Protein AF-A0A3N5QT43-F1 (afdb_monomer_lite)

Secondary structure (DSSP, 8-state):
-PPP-HHHHHHHHHHHSSTT--TTSHHHHHTTTTSTT-----EEEEEEEE-TTS-EEEEEEEEEEE-TTS-EEEEETTS-EEEE-TTTEEEEEEEEEEP-PPPHHHHHHHHHHHH-TT-EEEE-SSEEEEESS-HHHHHHHHHHHHHHHHHHHHHHHTTT--PPPPSSPEEEEEESSHHHHHHHHHHHT-GGGGGSSEEEETTTTEEEEE-TT-SSS----SHHHHHHHHHT-HHHHHHHHHHHHHHHHHHTTSS-TTS---HHHHHHHHHHH----TTSTTS---SS---

Structure (mmCIF, N/CA/C/O backbone):
data_AF-A0A3N5QT43-F1
#
_entry.id   AF-A0A3N5QT43-F1
#
loop_
_atom_site.group_PDB
_atom_site.id
_atom_site.type_symbol
_atom_site.label_atom_id
_atom_site.label_alt_id
_atom_site.label_comp_id
_atom_site.label_asym_id
_atom_site.label_entity_id
_atom_site.label_seq_id
_atom_site.pdbx_PDB_ins_code
_atom_site.Cartn_x
_atom_site.Cartn_y
_atom_site.Cartn_z
_atom_site.occupancy
_atom_site.B_iso_or_equiv
_atom_site.auth_seq_id
_atom_site.auth_comp_id
_atom_site.auth_asym_id
_atom_site.auth_atom_id
_atom_site.pdbx_PDB_model_num
ATOM 1 N N . MET A 1 1 ? 13.786 -30.713 -23.059 1.00 36.81 1 MET A N 1
ATOM 2 C CA . MET A 1 1 ? 13.541 -29.423 -22.382 1.00 36.81 1 MET A CA 1
ATOM 3 C C . MET A 1 1 ? 12.261 -29.609 -21.577 1.00 36.81 1 MET A C 1
ATOM 5 O O . MET A 1 1 ? 11.218 -29.820 -22.177 1.00 36.81 1 MET A O 1
ATOM 9 N N . VAL A 1 2 ? 12.365 -29.753 -20.255 1.00 26.08 2 VAL A N 1
ATOM 10 C CA . VAL A 1 2 ? 11.224 -30.090 -19.383 1.00 26.08 2 VAL A CA 1
ATOM 11 C C . VAL A 1 2 ? 10.407 -28.812 -19.149 1.00 26.08 2 VAL A C 1
ATOM 13 O O . VAL A 1 2 ? 11.015 -27.803 -18.787 1.00 26.08 2 VAL A O 1
ATOM 16 N N . PRO A 1 3 ? 9.080 -28.803 -19.372 1.00 26.16 3 PRO A N 1
ATOM 17 C CA . PRO A 1 3 ? 8.260 -27.621 -19.121 1.00 26.16 3 PRO A CA 1
ATOM 18 C C . PRO A 1 3 ? 8.256 -27.278 -17.620 1.00 26.16 3 PRO A C 1
ATOM 20 O O . PRO A 1 3 ? 8.325 -28.185 -16.783 1.00 26.16 3 PRO A O 1
ATOM 23 N N . PRO A 1 4 ? 8.193 -25.988 -17.246 1.00 30.48 4 PRO A N 1
ATOM 24 C CA . PRO A 1 4 ? 8.176 -25.592 -15.846 1.00 30.48 4 PRO A CA 1
ATOM 25 C C . PRO A 1 4 ? 6.927 -26.146 -15.146 1.00 30.48 4 PRO A C 1
ATOM 27 O O . PRO A 1 4 ? 5.817 -26.102 -15.669 1.00 30.48 4 PRO A O 1
ATOM 30 N N . ASN A 1 5 ? 7.133 -26.702 -13.953 1.00 27.69 5 ASN A N 1
ATOM 31 C CA . ASN A 1 5 ? 6.105 -27.361 -13.153 1.00 27.69 5 ASN A CA 1
ATOM 32 C C . ASN A 1 5 ? 5.103 -26.327 -12.578 1.00 27.69 5 ASN A C 1
ATOM 34 O O . ASN A 1 5 ? 5.493 -25.548 -11.702 1.00 27.69 5 ASN A O 1
ATOM 38 N N . PRO A 1 6 ? 3.816 -26.347 -12.975 1.00 29.48 6 PRO A N 1
ATOM 39 C CA . PRO A 1 6 ? 2.813 -25.366 -12.541 1.00 29.48 6 PRO A CA 1
ATOM 40 C C . PRO A 1 6 ? 2.510 -25.416 -11.033 1.00 29.48 6 PRO A C 1
ATOM 42 O O . PRO A 1 6 ? 2.048 -24.433 -10.456 1.00 29.48 6 PRO A O 1
ATOM 45 N N . ARG A 1 7 ? 2.843 -26.519 -10.344 1.00 28.06 7 ARG A N 1
ATOM 46 C CA . ARG A 1 7 ? 2.645 -26.649 -8.887 1.00 28.06 7 ARG A CA 1
ATOM 47 C C . ARG A 1 7 ? 3.620 -25.809 -8.057 1.00 28.06 7 ARG A C 1
ATOM 49 O O . ARG A 1 7 ? 3.375 -25.594 -6.874 1.00 28.06 7 ARG A O 1
ATOM 56 N N . ARG A 1 8 ? 4.723 -25.340 -8.653 1.00 29.41 8 ARG A N 1
ATOM 57 C CA . ARG A 1 8 ? 5.730 -24.520 -7.961 1.00 29.41 8 ARG A CA 1
ATOM 58 C C . ARG A 1 8 ? 5.314 -23.047 -7.868 1.00 29.41 8 ARG A C 1
ATOM 60 O O . ARG A 1 8 ? 5.627 -22.410 -6.872 1.00 29.41 8 ARG A O 1
ATOM 67 N N . ASN A 1 9 ? 4.535 -22.563 -8.839 1.00 35.38 9 ASN A N 1
ATOM 68 C CA . ASN A 1 9 ? 3.984 -21.205 -8.840 1.00 35.38 9 ASN A CA 1
ATOM 69 C C . ASN A 1 9 ? 2.809 -21.074 -7.859 1.00 35.38 9 ASN A C 1
ATOM 71 O O . ASN A 1 9 ? 2.699 -20.073 -7.168 1.00 35.38 9 ASN A O 1
ATOM 75 N N . PHE A 1 10 ? 1.989 -22.118 -7.704 1.00 29.89 10 PHE A N 1
ATOM 76 C CA . PHE A 1 10 ? 0.820 -22.087 -6.814 1.00 29.89 10 PHE A CA 1
ATOM 77 C C . PHE A 1 10 ? 1.181 -21.936 -5.322 1.00 29.89 10 PHE A C 1
ATOM 79 O O . PHE A 1 10 ? 0.460 -21.293 -4.568 1.00 29.89 10 PHE A O 1
ATOM 86 N N . ARG A 1 11 ? 2.323 -22.493 -4.886 1.00 28.55 11 ARG A N 1
ATOM 87 C CA . ARG A 1 11 ? 2.832 -22.336 -3.508 1.00 28.55 11 ARG A CA 1
ATOM 88 C C . ARG A 1 11 ? 3.444 -20.960 -3.227 1.00 28.55 11 ARG A C 1
ATOM 90 O O . ARG A 1 11 ? 3.524 -20.590 -2.065 1.00 28.55 11 ARG A O 1
ATOM 97 N N . PHE A 1 12 ? 3.876 -20.239 -4.260 1.00 34.28 12 PHE A N 1
ATOM 98 C CA . PHE A 1 12 ? 4.444 -18.896 -4.129 1.00 34.28 12 PHE A CA 1
ATOM 99 C C . PHE A 1 12 ? 3.338 -17.854 -3.897 1.00 34.28 12 PHE A C 1
ATOM 101 O O . PHE A 1 12 ? 3.479 -17.003 -3.031 1.00 34.28 12 PHE A O 1
ATOM 108 N N . TRP A 1 13 ? 2.200 -18.004 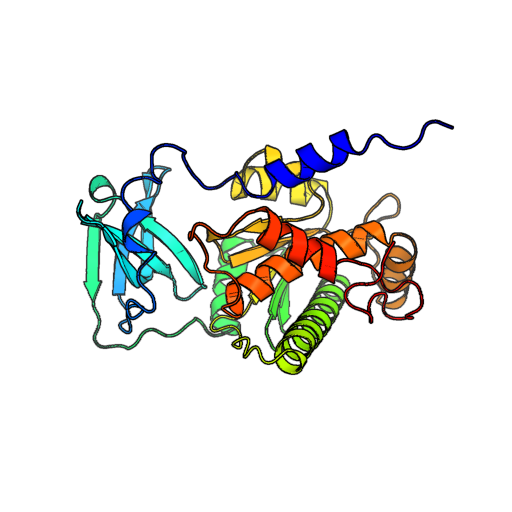-4.584 1.00 34.09 13 TRP A N 1
ATOM 109 C CA . TRP A 1 13 ? 1.025 -17.135 -4.436 1.00 34.09 13 TRP A CA 1
ATOM 110 C C . TRP A 1 13 ? 0.231 -17.388 -3.145 1.00 34.09 13 TRP A C 1
ATOM 112 O O . TRP A 1 13 ? -0.227 -16.448 -2.506 1.00 34.09 13 TRP A O 1
ATOM 122 N N . LEU A 1 14 ? 0.154 -18.643 -2.677 1.00 32.88 14 LEU A N 1
ATOM 123 C CA . LEU A 1 14 ? -0.529 -18.986 -1.416 1.00 32.88 14 LEU A CA 1
ATOM 124 C C . LEU A 1 14 ? 0.087 -18.295 -0.179 1.00 32.88 14 LEU A C 1
ATOM 126 O O . LEU A 1 14 ? -0.572 -18.159 0.846 1.00 32.88 14 LEU A O 1
ATOM 130 N N . LEU A 1 15 ? 1.355 -17.890 -0.269 1.00 33.62 15 LEU A N 1
ATOM 131 C CA . LEU A 1 15 ? 2.124 -17.312 0.830 1.00 33.62 15 LEU A CA 1
ATOM 132 C C . LEU A 1 15 ? 1.908 -15.792 0.976 1.00 33.62 15 LEU A C 1
ATOM 134 O O . LEU A 1 15 ? 2.027 -15.263 2.077 1.00 33.62 15 LEU A O 1
ATOM 138 N N . VAL A 1 16 ? 1.542 -15.104 -0.113 1.00 39.88 16 VAL A N 1
ATOM 139 C CA . VAL A 1 16 ? 1.398 -13.634 -0.170 1.00 39.88 16 VAL A CA 1
ATOM 140 C C . VAL A 1 16 ? 0.137 -13.145 0.559 1.00 39.88 16 VAL A C 1
ATOM 142 O O . VAL A 1 16 ? 0.115 -12.032 1.075 1.00 39.88 16 VAL A O 1
ATOM 145 N N . LEU A 1 17 ? -0.880 -13.999 0.715 1.00 39.41 17 LEU A N 1
ATOM 146 C CA . LEU A 1 17 ? -2.144 -13.648 1.378 1.00 39.41 17 LEU A CA 1
ATOM 147 C C . LEU A 1 17 ? -2.248 -14.042 2.859 1.00 39.41 17 LEU A C 1
ATOM 149 O O . LEU A 1 17 ? -3.169 -13.593 3.537 1.00 39.41 17 LEU A O 1
ATOM 153 N N . LEU A 1 18 ? -1.339 -14.874 3.381 1.00 37.12 18 LEU A N 1
ATOM 154 C CA . LEU A 1 18 ? -1.506 -15.497 4.705 1.00 37.12 18 LEU A CA 1
ATOM 155 C C . LEU A 1 18 ? -0.707 -14.857 5.849 1.00 37.12 18 LEU A C 1
ATOM 157 O O . LEU A 1 18 ? -0.832 -15.297 6.990 1.00 37.12 18 LEU A O 1
ATOM 161 N N . LEU A 1 19 ? 0.068 -13.804 5.604 1.00 35.03 19 LEU A N 1
ATOM 162 C CA . LEU A 1 19 ? 0.989 -13.267 6.615 1.00 35.03 19 LEU A CA 1
ATOM 163 C C . LEU A 1 19 ? 0.476 -12.062 7.411 1.00 35.03 19 LEU A C 1
ATOM 165 O O . LEU A 1 19 ? 1.264 -11.204 7.801 1.00 35.03 19 LEU A O 1
ATOM 169 N N . ALA A 1 20 ? -0.821 -12.018 7.714 1.00 33.94 20 ALA A N 1
ATOM 170 C CA . ALA A 1 20 ? -1.325 -11.169 8.797 1.00 33.94 20 ALA A CA 1
ATOM 171 C C . ALA A 1 20 ? -2.689 -11.637 9.340 1.00 33.94 20 ALA A C 1
ATOM 173 O O . ALA A 1 20 ? -3.645 -10.879 9.457 1.00 33.94 20 ALA A O 1
ATOM 174 N N . GLY A 1 21 ? -2.807 -12.927 9.644 1.00 32.03 21 GLY A N 1
ATOM 175 C CA . GLY A 1 21 ? -3.961 -13.452 10.364 1.00 32.03 21 GLY A CA 1
ATOM 176 C C . GLY A 1 21 ? -3.518 -14.572 11.282 1.00 32.03 21 GLY A C 1
ATOM 177 O O . GLY A 1 21 ? -3.349 -15.703 10.833 1.00 32.03 21 GLY A O 1
ATOM 178 N N . SER A 1 22 ? -3.325 -14.277 12.568 1.00 33.38 22 SER A N 1
ATOM 179 C CA . SER A 1 22 ? -3.260 -15.327 13.584 1.00 33.38 22 SER A CA 1
ATOM 180 C C . SER A 1 22 ? -4.508 -16.212 13.434 1.00 33.38 22 SER A C 1
ATOM 182 O O . SER A 1 22 ? -5.623 -15.687 13.516 1.00 33.38 22 SER A O 1
ATOM 184 N N . PRO A 1 23 ? -4.368 -17.533 13.213 1.00 36.22 23 PRO A N 1
ATOM 185 C CA . PRO A 1 23 ? -5.498 -18.413 12.905 1.00 36.22 23 PRO A CA 1
ATOM 186 C C . PRO A 1 23 ? -6.522 -18.520 14.047 1.00 36.22 23 PRO A C 1
ATOM 188 O O . PRO A 1 23 ? -7.634 -18.989 13.821 1.00 36.22 23 PRO A O 1
ATOM 191 N N . GLU A 1 24 ? -6.184 -18.047 15.249 1.00 34.16 24 GLU A N 1
ATOM 192 C CA . GLU A 1 24 ? -7.059 -18.109 16.424 1.00 34.16 24 GLU A CA 1
ATOM 193 C C . GLU A 1 24 ? -7.995 -16.897 16.588 1.00 34.16 24 GLU A C 1
ATOM 195 O O . GLU A 1 24 ? -8.960 -16.976 17.341 1.00 34.16 24 GLU A O 1
ATOM 200 N N . LEU A 1 25 ? -7.786 -15.801 15.845 1.00 40.25 25 LEU A N 1
ATOM 201 C CA . LEU A 1 25 ? -8.496 -14.527 16.070 1.00 40.25 25 LEU A CA 1
ATOM 202 C C . LEU A 1 25 ? -9.655 -14.249 15.097 1.00 40.25 25 LEU A C 1
ATOM 204 O O . LEU A 1 25 ? -10.413 -13.298 15.275 1.00 40.25 25 LEU A O 1
ATOM 208 N N . GLY A 1 26 ? -9.843 -15.092 14.078 1.00 35.31 26 GLY A N 1
ATOM 209 C CA . GLY A 1 26 ? -10.857 -14.864 13.043 1.00 35.31 26 GLY A CA 1
ATOM 210 C C . GLY A 1 26 ? -12.300 -15.140 13.480 1.00 35.31 26 GLY A C 1
ATOM 211 O O . GLY A 1 26 ? -13.221 -14.591 12.894 1.00 35.31 26 GLY A O 1
ATOM 212 N N . GLY A 1 27 ? -12.542 -15.981 14.488 1.00 35.88 27 GLY A N 1
ATOM 213 C CA . GLY A 1 27 ? -13.884 -16.526 14.745 1.00 35.88 27 GLY A CA 1
ATOM 214 C C . GLY A 1 27 ? -14.938 -15.503 15.188 1.00 35.88 27 GLY A C 1
ATOM 215 O O . GLY A 1 27 ? -16.078 -15.563 14.730 1.00 35.88 27 GLY A O 1
ATOM 216 N N . ALA A 1 28 ? -14.569 -14.559 16.059 1.00 37.22 28 ALA A N 1
ATOM 217 C CA . ALA A 1 28 ? -15.525 -13.639 16.682 1.00 37.22 28 ALA A CA 1
ATOM 218 C C . ALA A 1 28 ? -15.833 -12.401 15.818 1.00 37.22 28 ALA A C 1
ATOM 220 O O . ALA A 1 28 ? -16.980 -11.964 15.765 1.00 37.22 28 ALA A O 1
ATOM 221 N N . LEU A 1 29 ? -14.843 -11.885 15.077 1.00 42.75 29 LEU A N 1
ATOM 222 C CA . LEU A 1 29 ? -15.012 -10.746 14.161 1.00 42.75 29 LEU A CA 1
ATOM 223 C C . LEU A 1 29 ? -15.629 -11.151 12.805 1.00 42.75 29 LEU A C 1
ATOM 225 O O . LEU A 1 29 ? -16.278 -10.331 12.156 1.00 42.75 29 LEU A O 1
ATOM 229 N N . ARG A 1 30 ? -15.500 -12.424 12.391 1.00 44.53 30 ARG A N 1
ATOM 230 C CA . ARG A 1 30 ? -16.035 -12.945 11.114 1.00 44.53 30 ARG A CA 1
ATOM 231 C C . ARG A 1 30 ? -17.553 -12.874 10.986 1.00 44.53 30 ARG A C 1
ATOM 233 O O . ARG A 1 30 ? -18.056 -12.591 9.906 1.00 44.53 30 ARG A O 1
ATOM 240 N N . ASN A 1 31 ? -18.292 -13.095 12.073 1.00 35.75 31 ASN A N 1
ATOM 241 C CA . ASN A 1 31 ? -19.757 -13.163 12.012 1.00 35.75 31 ASN A CA 1
ATOM 242 C C . ASN A 1 31 ? -20.446 -11.787 11.917 1.00 35.75 31 ASN A C 1
ATOM 244 O O . ASN A 1 31 ? -21.635 -11.736 11.605 1.00 35.75 31 ASN A O 1
ATOM 248 N N . GLY A 1 32 ? -19.730 -10.682 12.164 1.00 36.69 32 GLY A N 1
ATOM 249 C CA . GLY A 1 32 ? -20.272 -9.320 12.056 1.00 36.69 32 GLY A CA 1
ATOM 250 C C . GLY A 1 32 ? -20.163 -8.711 10.654 1.00 36.69 32 GLY A C 1
ATOM 251 O O . GLY A 1 32 ? -21.015 -7.929 10.254 1.00 36.69 32 GLY A O 1
ATOM 252 N N . LEU A 1 33 ? -19.160 -9.113 9.867 1.00 45.22 33 LEU A N 1
ATOM 253 C CA . LEU A 1 33 ? -18.811 -8.472 8.588 1.00 45.22 33 LEU A CA 1
ATOM 254 C C . LEU A 1 33 ? -19.714 -8.877 7.402 1.00 45.22 33 LEU A C 1
ATOM 256 O O . LEU A 1 33 ? -19.566 -8.340 6.306 1.00 45.22 33 LEU A O 1
ATOM 260 N N . CYS A 1 34 ? -20.648 -9.818 7.597 1.00 37.72 34 CYS A N 1
ATOM 261 C CA . CYS A 1 34 ? -21.566 -10.302 6.556 1.00 37.72 34 CYS A CA 1
ATOM 262 C C . CYS A 1 34 ? -22.887 -9.516 6.456 1.00 37.72 34 CYS A C 1
ATOM 264 O O . CYS A 1 34 ? -23.735 -9.865 5.631 1.00 37.72 34 CYS A O 1
ATOM 266 N N . ARG A 1 35 ? -23.097 -8.474 7.272 1.00 35.28 35 ARG A N 1
ATOM 267 C CA . ARG A 1 35 ? -24.212 -7.537 7.085 1.00 35.28 35 ARG A CA 1
ATOM 268 C C . ARG A 1 35 ? -23.725 -6.335 6.281 1.00 35.28 35 ARG A C 1
ATOM 270 O O . ARG A 1 35 ? -22.779 -5.661 6.664 1.00 35.28 35 ARG A O 1
ATOM 277 N N . GLY A 1 36 ? -24.346 -6.137 5.118 1.00 34.25 36 GLY A N 1
ATOM 278 C CA . GLY A 1 36 ? -24.051 -5.019 4.227 1.00 34.25 36 GLY A CA 1
ATOM 279 C C . GLY A 1 36 ? -24.186 -3.677 4.941 1.00 34.25 36 GLY A C 1
ATOM 280 O O . GLY A 1 36 ? -25.080 -3.511 5.764 1.00 34.25 36 GLY A O 1
ATOM 281 N N . ASP A 1 37 ? -23.286 -2.755 4.599 1.00 38.34 37 ASP A N 1
ATOM 282 C CA . ASP A 1 37 ? -23.293 -1.349 5.005 1.00 38.34 37 ASP A CA 1
ATOM 283 C C . ASP A 1 37 ? -23.608 -1.092 6.489 1.00 38.34 37 ASP A C 1
ATOM 285 O O . ASP A 1 37 ? -24.350 -0.164 6.819 1.00 38.34 37 ASP A O 1
ATOM 289 N N . ASP A 1 38 ? -22.996 -1.848 7.409 1.00 43.44 38 ASP A N 1
ATOM 290 C CA . ASP A 1 38 ? -22.791 -1.307 8.754 1.00 43.44 38 ASP A CA 1
ATOM 291 C C . ASP A 1 38 ? -22.010 0.002 8.580 1.00 43.44 38 ASP A C 1
ATOM 293 O O . ASP A 1 38 ? -20.888 0.030 8.060 1.00 43.44 38 ASP A O 1
ATOM 297 N N . ALA A 1 39 ? -22.680 1.114 8.887 1.00 53.66 39 ALA A N 1
ATOM 298 C CA . ALA A 1 39 ? -22.200 2.452 8.601 1.00 53.66 39 ALA A CA 1
ATOM 299 C C . ALA A 1 39 ? -20.814 2.627 9.224 1.00 53.66 39 ALA A C 1
ATOM 301 O O . ALA A 1 39 ? -20.689 2.693 10.448 1.00 53.66 39 ALA A O 1
ATOM 302 N N . LYS A 1 40 ? -19.777 2.697 8.374 1.00 66.88 40 LYS A N 1
ATOM 303 C CA . LYS A 1 40 ? -18.411 3.030 8.791 1.00 66.88 40 LYS A CA 1
ATOM 304 C C . LYS A 1 40 ? -18.481 4.169 9.805 1.00 66.88 40 LYS A C 1
ATOM 306 O O . LYS A 1 40 ? -19.147 5.171 9.528 1.00 66.88 40 LYS A O 1
ATOM 311 N N . GLY A 1 41 ? -17.786 4.039 10.937 1.00 74.88 41 GLY A N 1
ATOM 312 C CA . GLY A 1 41 ? -17.738 5.100 11.939 1.00 74.88 41 GLY A CA 1
ATOM 313 C C . GLY A 1 41 ? -17.434 6.445 11.279 1.00 74.88 41 GLY A C 1
ATOM 314 O O . GLY A 1 41 ? -16.420 6.611 10.606 1.00 74.88 41 GLY A O 1
ATOM 315 N N . THR A 1 42 ? -18.345 7.407 11.396 1.00 85.31 42 THR A N 1
ATOM 316 C CA . THR A 1 42 ? -18.201 8.709 10.724 1.00 85.31 42 THR A CA 1
ATOM 317 C C . THR A 1 42 ? -17.421 9.712 11.566 1.00 85.31 42 THR A C 1
ATOM 319 O O . THR A 1 42 ? -17.023 10.762 11.065 1.00 85.31 42 THR A O 1
ATOM 322 N N . ARG A 1 43 ? -17.184 9.398 12.844 1.00 92.88 43 ARG A N 1
ATOM 323 C CA . ARG A 1 43 ? -16.475 10.254 13.795 1.00 92.88 43 ARG A CA 1
ATOM 324 C C . ARG A 1 43 ? -15.003 9.890 13.879 1.00 92.88 43 ARG A C 1
ATOM 326 O O . ARG A 1 43 ? -14.636 8.721 13.792 1.00 92.88 43 ARG A O 1
ATOM 333 N N . LEU A 1 44 ? -14.181 10.913 14.078 1.00 96.25 44 LEU A N 1
ATOM 334 C CA . LEU A 1 44 ? -12.782 10.745 14.419 1.00 96.25 44 LEU A CA 1
ATOM 335 C C . LEU A 1 44 ? -12.661 10.391 15.906 1.00 96.25 44 LEU A C 1
ATOM 337 O O . LEU A 1 44 ? -13.128 11.120 16.784 1.00 96.25 44 LEU A O 1
ATOM 341 N N . GLU A 1 45 ? -11.992 9.283 16.179 1.00 96.19 45 GLU A N 1
ATOM 342 C CA . GLU A 1 45 ? -11.688 8.780 17.507 1.00 96.19 45 GLU A CA 1
ATOM 343 C C . GLU A 1 45 ? -10.177 8.728 17.734 1.00 96.19 45 GLU A C 1
ATOM 345 O O . GLU A 1 45 ? -9.387 8.457 16.827 1.00 96.19 45 GLU A O 1
ATOM 350 N N . GLN A 1 46 ? -9.781 8.979 18.978 1.00 97.19 46 GLN A N 1
ATOM 351 C CA . GLN A 1 46 ? -8.435 8.737 19.482 1.00 97.19 46 GLN A CA 1
ATOM 352 C C . GLN A 1 46 ? -8.434 7.401 20.215 1.00 97.19 46 GLN A C 1
ATOM 354 O O . GLN A 1 46 ? -9.021 7.300 21.291 1.00 97.19 46 GLN A O 1
ATOM 359 N N . VAL A 1 47 ? -7.774 6.388 19.658 1.00 97.25 47 VAL A N 1
ATOM 360 C CA . VAL A 1 47 ? -7.706 5.041 20.239 1.00 97.25 47 VAL A CA 1
ATOM 361 C C . VAL A 1 47 ? -6.293 4.771 20.745 1.00 97.25 47 VAL A C 1
ATOM 363 O O . VAL A 1 47 ? -5.324 4.914 20.001 1.00 97.25 47 VAL A O 1
ATOM 366 N N . ARG A 1 48 ? -6.170 4.375 22.013 1.00 97.75 48 ARG A N 1
ATOM 367 C CA . ARG A 1 48 ? -4.914 3.990 22.667 1.00 97.75 48 ARG A CA 1
ATOM 368 C C . ARG A 1 48 ? -4.953 2.517 23.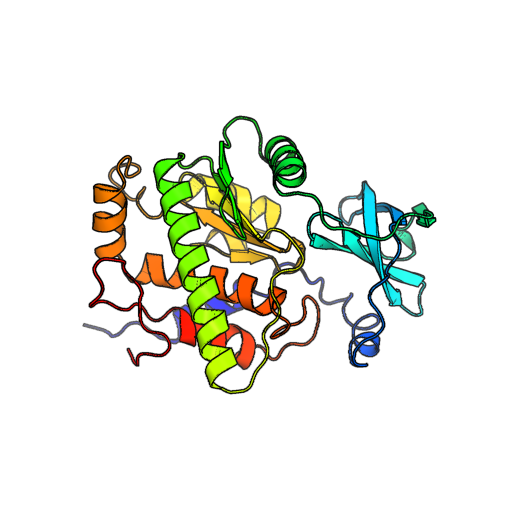038 1.00 97.75 48 ARG A C 1
ATOM 370 O O . ARG A 1 48 ? -5.915 2.062 23.654 1.00 97.75 48 ARG A O 1
ATOM 377 N N . PHE A 1 49 ? -3.913 1.784 22.671 1.00 97.38 49 PHE A N 1
ATOM 378 C CA . PHE A 1 49 ? -3.829 0.344 22.898 1.00 97.38 49 PHE A CA 1
ATOM 379 C C . PHE A 1 49 ? -2.380 -0.140 22.880 1.00 97.38 49 PHE A C 1
ATOM 381 O O . PHE A 1 49 ? -1.474 0.584 22.466 1.00 97.38 49 PHE A O 1
ATOM 388 N N . ARG A 1 50 ? -2.159 -1.388 23.286 1.00 96.19 50 ARG A N 1
ATOM 389 C CA . ARG A 1 50 ? -0.885 -2.097 23.119 1.00 96.19 50 ARG A CA 1
ATOM 390 C C . ARG A 1 50 ? -0.974 -3.055 21.939 1.00 96.19 50 ARG A C 1
ATOM 392 O O . ARG A 1 50 ? -1.859 -3.900 21.905 1.00 96.19 50 ARG A O 1
ATOM 399 N N . ASP A 1 51 ? -0.077 -2.915 20.965 1.00 90.38 51 ASP A N 1
ATOM 400 C CA . ASP A 1 51 ? -0.051 -3.812 19.805 1.00 90.38 51 ASP A CA 1
ATOM 401 C C . ASP A 1 51 ? 0.399 -5.237 20.185 1.00 90.38 51 ASP A C 1
ATOM 403 O O . ASP A 1 51 ? 0.818 -5.497 21.315 1.00 90.38 51 ASP A O 1
ATOM 407 N N . GLY A 1 52 ? 0.357 -6.177 19.235 1.00 82.81 52 GLY A N 1
ATOM 408 C CA . GLY A 1 52 ? 0.767 -7.569 19.470 1.00 82.81 52 GLY A CA 1
ATOM 409 C C . GLY A 1 52 ? 2.233 -7.754 19.901 1.00 82.81 52 GLY A C 1
ATOM 410 O O . GLY A 1 52 ? 2.614 -8.845 20.317 1.00 82.81 52 GLY A O 1
ATOM 411 N N . LYS A 1 53 ? 3.067 -6.705 19.829 1.00 86.50 53 LYS A N 1
ATOM 412 C CA . LYS A 1 53 ? 4.451 -6.683 20.336 1.00 86.50 53 LYS A CA 1
ATOM 413 C C . LYS A 1 53 ? 4.556 -5.991 21.705 1.00 86.50 53 LYS A C 1
ATOM 415 O O . LYS A 1 53 ? 5.663 -5.783 22.197 1.00 86.50 53 LYS A O 1
ATOM 420 N N . GLY A 1 54 ? 3.429 -5.621 22.313 1.00 89.56 54 GLY A N 1
ATOM 421 C CA . GLY A 1 54 ? 3.345 -4.905 23.584 1.00 89.56 54 GLY A CA 1
ATOM 422 C C . GLY A 1 54 ? 3.696 -3.418 23.490 1.00 89.56 54 GLY A C 1
ATOM 423 O O . GLY A 1 54 ? 3.838 -2.764 24.524 1.00 89.56 54 GLY A O 1
ATOM 424 N N . VAL A 1 55 ? 3.852 -2.866 22.283 1.00 93.69 55 VAL A N 1
ATOM 425 C CA . VAL A 1 55 ? 4.198 -1.453 22.092 1.00 93.69 55 VAL A CA 1
ATOM 426 C C . VAL A 1 55 ? 2.934 -0.613 22.225 1.00 93.69 55 VAL A C 1
ATOM 428 O O . VAL A 1 55 ? 1.933 -0.887 21.565 1.00 93.69 55 VAL A O 1
ATOM 431 N N . SER A 1 56 ? 2.979 0.429 23.058 1.00 95.81 56 SER A N 1
ATOM 432 C CA . SER A 1 56 ? 1.864 1.372 23.171 1.00 95.81 56 SER A CA 1
ATOM 433 C C . SER A 1 56 ? 1.710 2.166 21.873 1.00 95.81 56 SER A C 1
ATOM 435 O O . SER A 1 56 ? 2.676 2.712 21.332 1.00 95.81 56 SER A O 1
ATOM 437 N N . ARG A 1 57 ? 0.482 2.205 21.367 1.00 95.81 57 ARG A N 1
ATOM 438 C CA . ARG A 1 57 ? 0.067 2.895 20.152 1.00 95.81 57 ARG A CA 1
ATOM 439 C C . ARG A 1 57 ? -1.036 3.882 20.487 1.00 95.81 57 ARG A C 1
ATOM 441 O O . ARG A 1 57 ? -1.896 3.618 21.324 1.00 95.81 57 ARG A O 1
ATOM 448 N N . GLN A 1 58 ? -1.022 4.998 19.773 1.00 96.44 58 GLN A N 1
ATOM 449 C CA . GLN A 1 58 ? -2.134 5.930 19.704 1.00 96.44 58 GLN A CA 1
ATOM 450 C C . GLN A 1 58 ? -2.462 6.155 18.232 1.00 96.44 58 GLN A C 1
ATOM 452 O O . GLN A 1 58 ? -1.581 6.509 17.451 1.00 96.44 58 GLN A O 1
ATOM 457 N N . VAL A 1 59 ? -3.717 5.922 17.864 1.00 96.19 59 VAL A N 1
ATOM 458 C CA . VAL A 1 59 ? -4.207 6.030 16.491 1.00 96.19 59 VAL A CA 1
ATOM 459 C C . VAL A 1 59 ? -5.376 7.005 16.457 1.00 96.19 59 VAL A C 1
ATOM 461 O O . VAL A 1 59 ? -6.357 6.836 17.180 1.00 96.19 59 VAL A O 1
ATOM 464 N N . SER A 1 60 ? -5.267 8.005 15.585 1.00 97.00 60 SER A N 1
ATOM 465 C CA . SER A 1 60 ? -6.394 8.820 15.134 1.00 97.00 60 SER A CA 1
ATOM 466 C C . SER A 1 60 ? -7.097 8.061 14.012 1.00 97.00 60 SER A C 1
ATOM 468 O O . SER A 1 60 ? -6.481 7.787 12.978 1.00 97.00 60 SER A O 1
ATOM 470 N N . GLY A 1 61 ? -8.359 7.689 14.200 1.00 96.88 61 GLY A N 1
ATOM 471 C CA . GLY A 1 61 ? -9.060 6.833 13.247 1.00 96.88 61 GLY A CA 1
ATOM 472 C C . GLY A 1 61 ? -10.566 6.804 13.439 1.00 96.88 61 GLY A C 1
ATOM 473 O O . GLY A 1 61 ? -11.115 7.583 14.208 1.00 96.88 61 GLY A O 1
ATOM 474 N N . ARG A 1 62 ? -11.240 5.896 12.743 1.00 96.25 62 ARG A N 1
ATOM 475 C CA . ARG A 1 62 ? -12.647 5.560 12.982 1.00 96.25 62 ARG A CA 1
ATOM 476 C C . ARG A 1 62 ? -12.778 4.105 13.401 1.00 96.25 62 ARG A C 1
ATOM 478 O O . ARG A 1 62 ? -12.066 3.249 12.876 1.00 96.25 62 ARG A O 1
ATOM 485 N N . VAL A 1 63 ? -13.708 3.812 14.304 1.00 94.75 63 VAL A N 1
ATOM 486 C CA . VAL A 1 63 ? -14.089 2.430 14.613 1.00 94.75 63 VAL A CA 1
ATOM 487 C C . VAL A 1 63 ? -15.018 1.933 13.505 1.00 94.75 63 VAL A C 1
ATOM 489 O O . VAL A 1 63 ? -16.058 2.532 13.236 1.00 94.75 63 VAL A O 1
ATOM 492 N N . LEU A 1 64 ? -14.615 0.868 12.814 1.00 92.50 64 LEU A N 1
ATOM 493 C CA . LEU A 1 64 ? -15.409 0.239 11.759 1.00 92.50 64 LEU A CA 1
ATOM 494 C C . LEU A 1 64 ? -16.427 -0.744 12.328 1.00 92.50 64 LEU A C 1
ATOM 496 O O . LEU A 1 64 ? -17.546 -0.817 11.838 1.00 92.50 64 LEU A O 1
ATOM 500 N N . THR A 1 65 ? -16.032 -1.507 13.345 1.00 90.81 65 THR A N 1
ATOM 501 C CA . THR A 1 65 ? -16.911 -2.445 14.041 1.00 90.81 65 THR A CA 1
ATOM 502 C C . THR A 1 65 ? -16.393 -2.713 15.452 1.00 90.81 65 THR A C 1
ATOM 504 O O . THR A 1 65 ? -15.198 -2.554 15.727 1.00 90.81 65 THR A O 1
ATOM 507 N N . GLU A 1 66 ? -17.302 -3.116 16.332 1.00 91.81 66 GLU A N 1
ATOM 508 C CA . GLU A 1 66 ? -17.030 -3.575 17.690 1.00 91.81 66 GLU A CA 1
ATOM 509 C C . GLU A 1 66 ? -17.607 -4.986 17.835 1.00 91.81 66 GLU A C 1
ATOM 511 O O . GLU A 1 66 ? -18.792 -5.222 17.592 1.00 91.81 66 GLU A O 1
ATOM 516 N N . ALA A 1 67 ? -16.745 -5.938 18.175 1.00 88.00 67 ALA A N 1
ATOM 517 C CA . ALA A 1 67 ? -17.112 -7.317 18.430 1.00 88.00 67 ALA A CA 1
ATOM 518 C C . ALA A 1 67 ? -17.862 -7.449 19.762 1.00 88.00 67 ALA A C 1
ATOM 520 O O . ALA A 1 67 ? -17.744 -6.621 20.663 1.00 88.00 67 ALA A O 1
ATOM 521 N N . ALA A 1 68 ? -18.614 -8.541 19.908 1.00 87.00 68 ALA A N 1
ATOM 522 C CA . ALA A 1 68 ? -19.415 -8.805 21.105 1.00 87.00 68 ALA A CA 1
ATOM 523 C C . ALA A 1 68 ? -18.582 -8.953 22.394 1.00 87.00 68 ALA A C 1
ATOM 525 O O . ALA A 1 68 ? -19.111 -8.771 23.487 1.00 87.00 68 ALA A O 1
ATOM 526 N N . ASP A 1 69 ? -17.297 -9.290 22.274 1.00 86.12 69 ASP A N 1
ATOM 527 C CA . ASP A 1 69 ? -16.348 -9.372 23.388 1.00 86.12 69 ASP A CA 1
ATOM 528 C C . ASP A 1 69 ? -15.712 -8.015 23.750 1.00 86.12 69 ASP A C 1
ATOM 530 O O . ASP A 1 69 ? -14.956 -7.936 24.718 1.00 86.12 69 ASP A O 1
ATOM 534 N N . GLY A 1 70 ? -16.038 -6.949 23.009 1.00 89.00 70 GLY A N 1
ATOM 535 C CA . GLY A 1 70 ? -15.492 -5.601 23.168 1.00 89.00 70 GLY A CA 1
ATOM 536 C C . GLY A 1 70 ? -14.246 -5.320 22.323 1.00 89.00 70 GLY A C 1
ATOM 537 O O . GLY A 1 70 ? -13.655 -4.248 22.458 1.00 89.00 70 GLY A O 1
ATOM 538 N N . GLY A 1 71 ? -13.813 -6.260 21.473 1.00 92.44 71 GLY A N 1
ATOM 539 C CA . GLY A 1 71 ? -12.728 -6.025 20.524 1.00 92.44 71 GLY A CA 1
ATOM 540 C C . GLY A 1 71 ? -13.159 -5.028 19.453 1.00 92.44 71 GLY A C 1
ATOM 541 O O . GLY A 1 71 ? -14.329 -4.976 19.087 1.00 92.44 71 GLY A O 1
ATOM 542 N N . ILE A 1 72 ? -12.235 -4.230 18.926 1.00 94.50 72 ILE A N 1
ATOM 543 C CA . ILE A 1 72 ? -12.562 -3.204 17.926 1.00 94.50 72 ILE A CA 1
ATOM 544 C C . ILE A 1 72 ? -11.683 -3.324 16.688 1.00 94.50 72 ILE A C 1
ATOM 546 O O . ILE A 1 72 ? -10.493 -3.630 16.773 1.00 94.50 72 ILE A O 1
ATOM 550 N N . LEU A 1 73 ? -12.274 -3.027 15.532 1.00 95.06 73 LEU A N 1
ATOM 551 C CA . LEU A 1 73 ? -11.542 -2.796 14.293 1.00 95.06 73 LEU A CA 1
ATOM 552 C C . LEU A 1 73 ? -11.469 -1.293 14.039 1.00 95.06 73 LEU A C 1
ATOM 554 O O . LEU A 1 73 ? -12.495 -0.646 13.828 1.00 95.06 73 LEU A O 1
ATOM 558 N N . VAL A 1 74 ? -10.260 -0.740 14.036 1.00 96.06 74 VAL A N 1
ATOM 559 C CA . VAL A 1 74 ? -10.015 0.690 13.818 1.00 96.06 74 VAL A CA 1
ATOM 560 C C . VAL A 1 74 ? -9.364 0.899 12.459 1.00 96.06 74 VAL A C 1
ATOM 562 O O . VAL A 1 74 ? -8.380 0.241 12.136 1.00 96.06 74 VAL A O 1
ATOM 565 N N . GLU A 1 75 ? -9.873 1.846 11.678 1.00 97.62 75 GLU A N 1
ATOM 566 C CA . GLU A 1 75 ? -9.212 2.342 10.471 1.00 97.62 75 GLU A CA 1
ATOM 567 C C . GLU A 1 75 ? -8.576 3.700 10.770 1.00 97.62 75 GLU A C 1
ATOM 569 O O . GLU A 1 75 ? -9.271 4.677 11.057 1.00 97.62 75 GLU A O 1
ATOM 574 N N . GLY A 1 76 ? -7.245 3.754 10.744 1.00 97.81 76 GLY A N 1
ATOM 575 C CA . GLY A 1 76 ? -6.485 4.987 10.920 1.00 97.81 76 GLY A CA 1
ATOM 576 C C . GLY A 1 76 ? -6.720 5.972 9.775 1.00 97.81 76 GLY A C 1
ATOM 577 O O . GLY A 1 76 ? -7.125 5.595 8.675 1.00 97.81 76 GLY A O 1
ATOM 578 N N . GLN A 1 77 ? -6.423 7.252 10.005 1.00 97.56 77 GLN A N 1
ATOM 579 C CA . GLN A 1 77 ? -6.490 8.271 8.946 1.00 97.56 77 GLN A CA 1
ATOM 580 C C . GLN A 1 77 ? -5.503 8.008 7.789 1.00 97.56 77 GLN A C 1
ATOM 582 O O . GLN A 1 77 ? -5.677 8.550 6.700 1.00 97.56 77 GLN A O 1
ATOM 587 N N . ASP A 1 78 ? -4.491 7.165 7.998 1.00 97.62 78 ASP A N 1
ATOM 588 C CA . ASP A 1 78 ? -3.563 6.676 6.971 1.00 97.62 78 ASP A CA 1
ATOM 589 C C . ASP A 1 78 ? -4.092 5.458 6.187 1.00 97.62 78 ASP A C 1
ATOM 591 O O . ASP A 1 78 ? -3.412 4.950 5.297 1.00 97.62 78 ASP A O 1
ATOM 595 N N . GLY A 1 79 ? -5.296 4.977 6.511 1.00 96.88 79 GLY A N 1
ATOM 596 C CA . GLY A 1 79 ? -5.925 3.816 5.889 1.00 96.88 79 GLY A CA 1
ATOM 597 C C . GLY A 1 79 ? -5.487 2.474 6.476 1.00 96.88 79 GLY A C 1
ATOM 598 O O . GLY A 1 79 ? -5.963 1.436 6.007 1.00 96.88 79 GLY A O 1
ATOM 599 N N . ARG A 1 80 ? -4.625 2.442 7.499 1.00 96.81 80 ARG A N 1
ATOM 600 C CA . ARG A 1 80 ? -4.244 1.191 8.165 1.00 96.81 80 ARG A CA 1
ATOM 601 C C . ARG A 1 80 ? -5.382 0.657 9.032 1.00 96.81 80 ARG A C 1
ATOM 603 O O . ARG A 1 80 ? -5.999 1.401 9.788 1.00 96.81 80 ARG A O 1
ATOM 610 N N . LEU A 1 81 ? -5.613 -0.648 8.953 1.00 96.50 81 LEU A N 1
ATOM 611 C CA . LEU A 1 81 ? -6.520 -1.383 9.821 1.00 96.50 81 LEU A CA 1
ATOM 612 C C . LEU A 1 81 ? -5.779 -1.911 11.049 1.00 96.50 81 LEU A C 1
ATOM 614 O O . LEU A 1 81 ? -4.666 -2.433 10.950 1.00 96.50 81 LEU A O 1
ATOM 618 N N . TRP A 1 82 ? -6.426 -1.777 12.199 1.00 95.25 82 TRP A N 1
ATOM 619 C CA . TRP A 1 82 ? -5.947 -2.247 13.488 1.00 95.25 82 TRP A CA 1
ATOM 620 C C . TRP A 1 82 ? -7.031 -3.087 14.148 1.00 95.25 82 TRP A C 1
ATOM 622 O O . TRP A 1 82 ? -8.088 -2.567 14.505 1.00 95.25 82 TRP A O 1
ATOM 632 N N . THR A 1 83 ? -6.752 -4.373 14.329 1.00 94.19 83 THR A N 1
ATOM 633 C CA . THR A 1 83 ? -7.547 -5.239 15.200 1.00 94.19 83 THR A CA 1
ATOM 634 C C . THR A 1 83 ? -7.031 -5.067 16.622 1.00 94.19 83 THR A C 1
ATOM 636 O O . THR A 1 83 ? -5.863 -5.350 16.885 1.00 94.19 83 THR A O 1
ATOM 639 N N . VAL A 1 84 ? -7.877 -4.566 17.519 1.00 94.75 84 VAL A N 1
ATOM 640 C CA . VAL A 1 84 ? -7.528 -4.314 18.920 1.00 94.75 84 VAL A CA 1
ATOM 641 C C . VAL A 1 84 ? -8.401 -5.192 19.801 1.00 94.75 84 VAL A C 1
ATOM 643 O O . VAL A 1 84 ? -9.619 -5.021 19.855 1.00 94.75 84 VAL A O 1
ATOM 646 N N . GLU A 1 85 ? -7.777 -6.136 20.496 1.00 94.06 85 GLU A N 1
ATOM 647 C CA . GLU A 1 85 ? -8.469 -6.994 21.456 1.00 94.06 85 GLU A CA 1
ATOM 648 C C . GLU A 1 85 ? -8.880 -6.204 22.712 1.00 94.06 85 GLU A C 1
ATOM 650 O O . GLU A 1 85 ? -8.194 -5.248 23.091 1.00 94.06 85 GLU A O 1
ATOM 655 N N . PRO A 1 86 ? -9.930 -6.632 23.439 1.00 94.31 86 PRO A N 1
ATOM 656 C CA . PRO A 1 86 ? -10.358 -5.965 24.673 1.00 94.31 86 PRO A CA 1
ATOM 657 C C . PRO A 1 86 ? -9.221 -5.792 25.687 1.00 94.31 86 PRO A C 1
ATOM 659 O O . PRO A 1 86 ? -9.089 -4.747 26.316 1.00 94.31 86 PRO A O 1
ATOM 662 N N . ALA A 1 87 ? -8.361 -6.808 25.818 1.00 94.81 87 ALA A N 1
ATOM 663 C CA . ALA A 1 87 ? -7.231 -6.799 26.746 1.00 94.81 87 ALA A CA 1
ATOM 664 C C . ALA A 1 87 ? -6.086 -5.860 26.319 1.00 94.81 87 ALA A C 1
ATOM 666 O O . ALA A 1 87 ? -5.246 -5.494 27.143 1.00 94.81 87 ALA A O 1
ATOM 667 N N . GLN A 1 88 ? -6.035 -5.488 25.039 1.00 95.06 88 GLN A N 1
ATOM 668 C CA . GLN A 1 88 ? -5.045 -4.570 24.479 1.00 95.06 88 GLN A CA 1
ATOM 669 C C . GLN A 1 88 ? -5.498 -3.110 24.565 1.00 95.06 88 GLN A C 1
ATOM 671 O O . GLN A 1 88 ? -4.655 -2.213 24.512 1.00 95.06 88 GLN A O 1
ATOM 676 N N . LEU A 1 89 ? -6.807 -2.864 24.666 1.00 96.25 89 LEU A N 1
ATOM 677 C CA . LEU A 1 89 ? -7.395 -1.533 24.633 1.00 96.25 89 LEU A CA 1
ATOM 678 C C . LEU A 1 89 ? -7.150 -0.786 25.952 1.00 96.25 89 LEU A C 1
ATOM 680 O O . LEU A 1 89 ? -7.728 -1.106 26.986 1.00 96.25 89 LEU A O 1
ATOM 684 N N . ASP A 1 90 ? -6.333 0.266 25.899 1.00 96.00 90 ASP A N 1
ATOM 685 C CA . ASP A 1 90 ? -6.067 1.128 27.056 1.00 96.00 90 ASP A CA 1
ATOM 686 C C . ASP A 1 90 ? -7.095 2.281 27.150 1.00 96.00 90 ASP A C 1
ATOM 688 O O . ASP A 1 90 ? -7.324 2.841 28.224 1.00 96.00 90 ASP A O 1
ATOM 692 N N . GLY A 1 91 ? -7.731 2.659 26.035 1.00 93.88 91 GLY A N 1
ATOM 693 C CA . GLY A 1 91 ? -8.898 3.545 26.023 1.00 93.88 91 GLY A CA 1
ATOM 694 C C . GLY A 1 91 ? -9.174 4.191 24.667 1.00 93.88 91 GLY A C 1
ATOM 695 O O . GLY A 1 91 ? -8.281 4.308 23.831 1.00 93.88 91 GLY A O 1
ATOM 696 N N . ARG A 1 92 ? -10.406 4.667 24.465 1.00 93.50 92 ARG A N 1
ATOM 697 C CA . ARG A 1 92 ? -10.812 5.423 23.271 1.00 93.50 92 ARG A CA 1
ATOM 698 C C . ARG A 1 92 ? -11.590 6.681 23.643 1.00 93.50 92 ARG A C 1
ATOM 700 O O . ARG A 1 92 ? -12.382 6.655 24.583 1.00 93.50 92 ARG A O 1
ATOM 707 N N . THR A 1 93 ? -11.384 7.756 22.891 1.00 94.12 93 THR A N 1
ATOM 708 C CA . THR A 1 93 ? -12.116 9.018 23.046 1.00 94.12 93 THR A CA 1
ATOM 709 C C . THR A 1 93 ? -12.664 9.447 21.694 1.00 94.12 93 THR A C 1
ATOM 711 O O . THR A 1 93 ? -11.891 9.707 20.773 1.00 94.12 93 THR A O 1
ATOM 714 N N . ALA A 1 94 ? -13.987 9.558 21.583 1.00 89.50 94 ALA A N 1
ATOM 715 C CA . ALA A 1 94 ? -14.625 10.134 20.407 1.00 89.50 94 ALA A CA 1
ATOM 716 C C . ALA A 1 94 ? -14.536 11.664 20.454 1.00 89.50 94 ALA A C 1
ATOM 718 O O . ALA A 1 94 ? -14.882 12.276 21.465 1.00 89.50 94 ALA A O 1
ATOM 719 N N . GLY A 1 95 ? -14.057 12.270 19.369 1.00 84.56 95 GLY A N 1
ATOM 720 C CA . GLY A 1 95 ? -14.094 13.717 19.186 1.00 84.56 95 GLY A CA 1
ATOM 721 C C . GLY A 1 95 ? -15.392 14.187 18.525 1.00 84.56 95 GLY A C 1
ATOM 722 O O . GLY A 1 95 ? -16.226 13.389 18.090 1.00 84.56 95 GLY A O 1
ATOM 723 N N . ASP A 1 96 ? -15.525 15.507 18.393 1.00 88.62 96 ASP A N 1
ATOM 724 C CA . ASP A 1 96 ? -16.630 16.144 17.658 1.00 88.62 96 ASP A CA 1
ATOM 725 C C . ASP A 1 96 ? -16.360 16.251 16.147 1.00 88.62 96 ASP A C 1
ATOM 727 O O . ASP A 1 96 ? -17.240 16.608 15.363 1.00 88.62 96 ASP A O 1
ATOM 731 N N . GLN A 1 97 ? -15.133 15.950 15.718 1.00 92.00 97 GLN A N 1
ATOM 732 C CA . GLN A 1 97 ? -14.726 16.015 14.319 1.00 92.00 97 GLN A CA 1
ATOM 733 C C . GLN A 1 97 ? -15.191 14.776 13.549 1.00 92.00 97 GLN A C 1
ATOM 735 O O . GLN A 1 97 ? -15.140 13.648 14.045 1.00 92.00 97 GLN A O 1
ATOM 740 N N . SER A 1 98 ? -15.612 14.983 12.301 1.00 94.88 98 SER A N 1
ATOM 741 C CA . SER A 1 98 ? -15.823 13.877 11.364 1.00 94.88 98 SER A CA 1
ATOM 742 C C . SER A 1 98 ? -14.483 13.277 10.950 1.00 94.88 98 SER A C 1
ATOM 744 O O . SER A 1 98 ? -13.485 13.989 10.830 1.00 94.88 98 SER A O 1
ATOM 746 N N . PHE A 1 99 ? -14.466 11.969 10.724 1.00 96.12 99 PHE A N 1
ATOM 747 C CA . PHE A 1 99 ? -13.300 11.284 10.192 1.00 96.12 99 PHE A CA 1
ATOM 748 C C . PHE A 1 99 ? -12.982 11.788 8.781 1.00 96.12 99 PHE A C 1
ATOM 750 O O . PHE A 1 99 ? -13.865 11.876 7.926 1.00 96.12 99 PHE A O 1
ATOM 757 N N . SER A 1 100 ? -11.705 12.055 8.529 1.00 96.38 100 SER A N 1
ATOM 758 C CA . SER A 1 100 ? -11.169 12.267 7.190 1.00 96.38 100 SER A CA 1
ATOM 759 C C . SER A 1 100 ? -9.804 11.586 7.050 1.00 96.38 100 SER A C 1
ATOM 761 O O . SER A 1 100 ? -9.017 11.593 8.004 1.00 96.38 100 SER A O 1
ATOM 763 N N . PRO A 1 101 ? -9.499 11.006 5.878 1.00 97.75 101 PRO A N 1
ATOM 764 C CA . PRO A 1 101 ? -8.156 10.552 5.539 1.00 97.75 101 PRO A CA 1
ATOM 765 C C . PRO A 1 101 ? -7.117 11.668 5.666 1.00 97.75 101 PRO A C 1
ATOM 767 O O . PRO A 1 101 ? -7.423 12.847 5.463 1.00 97.75 101 PRO A O 1
ATOM 770 N N . LEU A 1 102 ? -5.868 11.294 5.944 1.00 98.31 102 LEU A N 1
ATOM 771 C CA . LEU A 1 102 ? -4.743 12.217 5.836 1.00 98.31 102 LEU A CA 1
ATOM 772 C C . LEU A 1 102 ? -4.632 12.750 4.403 1.00 98.31 102 LEU A C 1
ATOM 774 O O . LEU A 1 102 ? -4.840 12.019 3.431 1.00 98.31 102 LEU A O 1
ATOM 778 N N . THR A 1 103 ? -4.240 14.020 4.272 1.00 98.25 103 THR A N 1
ATOM 779 C CA . THR A 1 103 ? -3.860 14.560 2.961 1.00 98.25 103 THR A CA 1
ATOM 780 C C . THR A 1 103 ? -2.602 13.848 2.453 1.00 98.25 103 THR A C 1
ATOM 782 O O . THR A 1 103 ? -1.825 13.331 3.267 1.00 98.25 103 THR A O 1
ATOM 785 N N . PRO A 1 104 ? -2.343 13.840 1.133 1.00 98.44 104 PRO A N 1
ATOM 786 C CA . PRO A 1 104 ? -1.114 13.273 0.584 1.00 98.44 104 PRO A CA 1
ATOM 787 C C . PRO A 1 104 ? 0.151 13.801 1.275 1.00 98.44 104 PRO A C 1
ATOM 789 O O . PRO A 1 104 ? 1.063 13.033 1.575 1.00 98.44 104 PRO A O 1
ATOM 792 N N . GLU A 1 105 ? 0.201 15.095 1.590 1.00 98.44 105 GLU A N 1
ATOM 793 C CA . GLU A 1 105 ? 1.341 15.737 2.241 1.00 98.44 105 GLU A CA 1
ATOM 794 C C . GLU A 1 105 ? 1.512 15.236 3.676 1.00 98.44 105 GLU A C 1
ATOM 796 O O . GLU A 1 105 ? 2.614 14.831 4.046 1.00 98.44 105 GLU A O 1
ATOM 801 N N . ALA A 1 106 ? 0.439 15.202 4.471 1.00 98.44 106 ALA A N 1
ATOM 802 C CA . ALA A 1 106 ? 0.482 14.700 5.844 1.00 98.44 106 ALA A CA 1
ATOM 803 C C . ALA A 1 106 ? 0.877 13.215 5.891 1.00 98.44 106 ALA A C 1
ATOM 805 O O . ALA A 1 106 ? 1.749 12.826 6.671 1.00 98.44 106 ALA A O 1
ATOM 806 N N . LEU A 1 107 ? 0.308 12.406 4.992 1.00 98.56 107 LEU A N 1
ATOM 807 C CA . LEU A 1 107 ? 0.666 10.999 4.834 1.00 98.56 107 LEU A CA 1
ATOM 808 C C . LEU A 1 107 ? 2.140 10.834 4.441 1.00 98.56 107 LEU A C 1
ATOM 810 O O . LEU A 1 107 ? 2.830 9.977 4.983 1.00 98.56 107 LEU A O 1
ATOM 814 N N . SER A 1 108 ? 2.658 11.685 3.552 1.00 98.25 108 SER A N 1
ATOM 815 C CA . SER A 1 108 ? 4.070 11.655 3.161 1.00 98.25 108 SER A CA 1
ATOM 816 C C . SER A 1 108 ? 5.018 11.961 4.322 1.00 98.25 108 SER A C 1
ATOM 818 O O . SER A 1 108 ? 6.055 11.313 4.445 1.00 98.25 108 SER A O 1
ATOM 820 N N . GLN A 1 109 ? 4.651 12.892 5.214 1.00 98.31 109 GLN A N 1
ATOM 821 C CA . GLN A 1 109 ? 5.448 13.193 6.405 1.00 98.31 109 GLN A CA 1
ATOM 822 C C . GLN A 1 109 ? 5.470 11.998 7.357 1.00 98.31 109 GLN A C 1
ATOM 824 O O . GLN A 1 109 ? 6.535 11.636 7.855 1.00 98.31 109 GLN A O 1
ATOM 829 N N . GLN A 1 110 ? 4.320 11.346 7.558 1.00 97.62 110 GLN A N 1
ATOM 830 C CA . GLN A 1 110 ? 4.240 10.115 8.343 1.00 97.62 110 GLN A CA 1
ATOM 831 C C . GLN A 1 110 ? 5.119 9.008 7.736 1.00 97.62 110 GLN A C 1
ATOM 833 O O . GLN A 1 110 ? 5.887 8.372 8.456 1.00 97.62 110 GLN A O 1
ATOM 838 N N . LEU A 1 111 ? 5.063 8.808 6.414 1.00 98.00 111 LEU A N 1
ATOM 839 C CA . LEU A 1 111 ? 5.877 7.805 5.720 1.00 98.00 111 LEU A CA 1
ATOM 840 C C . LEU A 1 111 ? 7.379 8.085 5.850 1.00 98.00 111 LEU A C 1
ATOM 842 O O . LEU A 1 111 ? 8.141 7.164 6.123 1.00 98.00 111 LEU A O 1
ATOM 846 N N . LEU A 1 112 ? 7.824 9.334 5.700 1.00 98.06 112 LEU A N 1
ATOM 847 C CA . LEU A 1 112 ? 9.239 9.693 5.858 1.00 98.06 112 LEU A CA 1
ATOM 848 C C . LEU A 1 112 ? 9.737 9.478 7.294 1.00 98.06 112 LEU A C 1
ATOM 850 O O . LEU A 1 112 ? 10.863 9.020 7.489 1.00 98.06 112 LEU A O 1
ATOM 854 N N . GLN A 1 113 ? 8.899 9.762 8.295 1.00 97.31 113 GLN A N 1
ATOM 855 C CA . GLN A 1 113 ? 9.214 9.479 9.699 1.00 97.31 113 GLN A CA 1
ATOM 856 C C . GLN A 1 113 ? 9.333 7.972 9.966 1.00 97.31 113 GLN A C 1
ATOM 858 O O . GLN A 1 113 ? 10.200 7.551 10.728 1.00 97.31 113 GLN A O 1
ATOM 863 N N . GLU A 1 114 ? 8.484 7.161 9.331 1.00 95.31 114 GLU A N 1
ATOM 864 C CA . GLU A 1 114 ? 8.475 5.703 9.478 1.00 95.31 114 GLU A CA 1
ATOM 865 C C . GLU A 1 114 ? 9.647 5.023 8.746 1.00 95.31 114 GLU A C 1
ATOM 867 O O . GLU A 1 114 ? 10.270 4.101 9.278 1.00 95.31 114 GLU A O 1
ATOM 872 N N . LEU A 1 115 ? 9.938 5.459 7.518 1.00 96.62 115 LEU A N 1
ATOM 873 C CA . LEU A 1 115 ? 10.855 4.782 6.597 1.00 96.62 115 LEU A CA 1
ATOM 874 C C . LEU A 1 115 ? 12.298 5.299 6.678 1.00 96.62 115 LEU A C 1
ATOM 876 O O . LEU A 1 115 ? 13.232 4.558 6.365 1.00 96.62 115 LEU A O 1
ATOM 880 N N . GLY A 1 116 ? 12.488 6.537 7.138 1.00 95.25 116 GLY A N 1
ATOM 881 C CA . GLY A 1 116 ? 13.793 7.167 7.309 1.00 95.25 116 GLY A CA 1
ATOM 882 C C . GLY A 1 116 ? 14.216 8.069 6.146 1.00 95.25 116 GLY A C 1
ATOM 883 O O . GLY A 1 116 ? 13.586 8.129 5.092 1.00 95.25 116 GLY A O 1
ATOM 884 N N . ALA A 1 117 ? 15.324 8.785 6.357 1.00 92.81 117 ALA A N 1
ATOM 885 C CA . ALA A 1 117 ? 15.771 9.893 5.507 1.00 92.81 117 ALA A CA 1
ATOM 886 C C . ALA A 1 117 ? 16.248 9.494 4.096 1.00 92.81 117 ALA A C 1
ATOM 888 O O . ALA A 1 117 ? 16.362 10.359 3.232 1.00 92.81 117 ALA A O 1
ATOM 889 N N . ASP A 1 118 ? 16.510 8.208 3.853 1.00 95.44 118 ASP A N 1
ATOM 890 C CA . ASP A 1 118 ? 16.928 7.701 2.537 1.00 95.44 118 ASP A CA 1
ATOM 891 C C . ASP A 1 118 ? 15.760 7.604 1.540 1.00 95.44 118 ASP A C 1
ATOM 893 O O . ASP A 1 118 ? 15.973 7.316 0.361 1.00 95.44 118 ASP A O 1
ATOM 897 N N . PHE A 1 119 ? 14.523 7.799 2.005 1.00 98.12 119 PHE A N 1
ATOM 898 C CA . PHE A 1 119 ? 13.336 7.776 1.164 1.00 98.12 119 PHE A CA 1
ATOM 899 C C . PHE A 1 119 ? 13.011 9.163 0.605 1.00 98.12 119 PHE A C 1
ATOM 901 O O . PHE A 1 119 ? 13.039 10.182 1.290 1.00 98.12 119 PHE A O 1
ATOM 908 N N . GLU A 1 120 ? 12.625 9.176 -0.661 1.00 97.94 120 GLU A N 1
ATOM 909 C CA . GLU A 1 120 ? 12.069 10.310 -1.378 1.00 97.94 120 GLU A CA 1
ATOM 910 C C . GLU A 1 120 ? 10.579 10.075 -1.646 1.00 97.94 120 GLU A C 1
ATOM 912 O O . GLU A 1 120 ? 10.129 8.936 -1.778 1.00 97.94 120 GLU A O 1
ATOM 917 N N . ILE A 1 121 ? 9.810 11.156 -1.786 1.00 98.44 121 ILE A N 1
ATOM 918 C CA . ILE A 1 121 ? 8.379 11.090 -2.099 1.00 98.44 121 ILE A CA 1
ATOM 919 C C . ILE A 1 121 ? 8.134 11.489 -3.554 1.00 98.44 121 ILE A C 1
ATOM 921 O O . ILE A 1 121 ? 8.662 12.492 -4.042 1.00 98.44 121 ILE A O 1
ATOM 925 N N . VAL A 1 122 ? 7.293 10.712 -4.232 1.00 98.62 122 VAL A N 1
ATOM 926 C CA . VAL A 1 122 ? 6.715 11.028 -5.537 1.00 98.62 122 VAL A CA 1
ATOM 927 C C . VAL A 1 122 ? 5.196 11.037 -5.398 1.00 98.62 122 VAL A C 1
ATOM 929 O O . VAL A 1 122 ? 4.588 10.027 -5.051 1.00 98.62 122 VAL A O 1
ATOM 932 N N . PHE A 1 123 ? 4.586 12.184 -5.685 1.00 98.56 123 PHE A N 1
ATOM 933 C CA . PHE A 1 123 ? 3.135 12.339 -5.713 1.00 98.56 123 PHE A CA 1
ATOM 934 C C . PHE A 1 123 ? 2.578 12.043 -7.105 1.00 98.56 123 PHE A C 1
ATOM 936 O O . PHE A 1 123 ? 3.168 12.426 -8.119 1.00 98.56 123 PHE A O 1
ATOM 943 N N . ALA A 1 124 ? 1.414 11.409 -7.137 1.00 98.19 124 ALA A N 1
ATOM 944 C CA . ALA A 1 124 ? 0.549 11.309 -8.301 1.00 98.19 124 ALA A CA 1
ATOM 945 C C . ALA A 1 124 ? -0.900 11.608 -7.891 1.00 98.19 124 ALA A C 1
ATOM 947 O O . ALA A 1 124 ? -1.156 12.052 -6.774 1.00 98.19 124 ALA A O 1
ATOM 948 N N . ARG A 1 125 ? -1.854 11.420 -8.806 1.00 97.62 125 ARG A N 1
ATOM 949 C CA . ARG A 1 125 ? -3.254 11.797 -8.582 1.00 97.62 125 ARG A CA 1
ATOM 950 C C . ARG A 1 125 ? -3.888 10.997 -7.440 1.00 97.62 125 ARG A C 1
ATOM 952 O O . ARG A 1 125 ? -4.556 11.585 -6.599 1.00 97.62 125 ARG A O 1
ATOM 959 N N . HIS A 1 126 ? -3.696 9.683 -7.435 1.00 98.44 126 HIS A N 1
ATOM 960 C CA . HIS A 1 126 ? -4.219 8.765 -6.427 1.00 98.44 126 HIS A CA 1
ATOM 961 C C . HIS A 1 126 ? -3.118 8.202 -5.525 1.00 98.44 126 HIS A C 1
ATOM 963 O O . HIS A 1 126 ? -3.444 7.624 -4.495 1.00 98.44 126 HIS A O 1
ATOM 969 N N . TYR A 1 127 ? -1.838 8.350 -5.892 1.00 98.62 127 TYR A N 1
ATOM 970 C CA . TYR A 1 127 ? -0.727 7.686 -5.206 1.00 98.62 127 TYR A CA 1
ATOM 971 C C . TYR A 1 127 ? 0.226 8.630 -4.463 1.00 98.62 127 TYR A C 1
ATOM 973 O O . TYR A 1 127 ? 0.610 9.687 -4.966 1.00 98.62 127 TYR A O 1
ATOM 981 N N . VAL A 1 128 ? 0.702 8.160 -3.307 1.00 98.75 128 VAL A N 1
ATOM 982 C CA . VAL A 1 128 ? 1.907 8.641 -2.619 1.00 98.75 128 VAL A CA 1
ATOM 983 C C . VAL A 1 128 ? 2.945 7.524 -2.669 1.00 98.75 128 VAL A C 1
ATOM 985 O O . VAL A 1 128 ? 2.807 6.492 -2.010 1.00 98.75 128 VAL A O 1
ATOM 988 N N . VAL A 1 129 ? 3.989 7.709 -3.474 1.00 98.75 129 VAL A N 1
ATOM 989 C CA . VAL A 1 129 ? 5.066 6.727 -3.623 1.00 98.75 129 VAL A CA 1
ATOM 990 C C . VAL A 1 129 ? 6.252 7.146 -2.763 1.00 98.75 129 VAL A C 1
ATOM 992 O O . VAL A 1 129 ? 6.864 8.181 -3.023 1.00 98.75 129 VAL A O 1
ATOM 995 N N . ALA A 1 130 ? 6.596 6.335 -1.766 1.00 98.69 130 ALA A N 1
ATOM 996 C CA . ALA A 1 130 ? 7.816 6.487 -0.982 1.00 98.69 130 ALA A CA 1
ATOM 997 C C . ALA A 1 130 ? 8.899 5.575 -1.565 1.00 98.69 130 ALA A C 1
ATOM 999 O O . ALA A 1 130 ? 8.735 4.358 -1.599 1.00 98.69 130 ALA A O 1
ATOM 1000 N N . THR A 1 131 ? 10.006 6.136 -2.042 1.00 98.38 131 THR A N 1
ATOM 1001 C CA . THR A 1 131 ? 11.040 5.380 -2.757 1.00 98.38 131 THR A CA 1
ATOM 1002 C C . THR A 1 131 ? 12.438 5.685 -2.244 1.00 98.38 131 THR A C 1
ATOM 1004 O O . THR A 1 131 ? 12.804 6.846 -2.128 1.00 98.38 131 THR A O 1
ATOM 1007 N N . ASN A 1 132 ? 13.257 4.659 -2.012 1.00 97.44 132 ASN A N 1
ATOM 1008 C CA . ASN A 1 132 ? 14.712 4.822 -1.902 1.00 97.44 132 ASN A CA 1
ATOM 1009 C C . ASN A 1 132 ? 15.457 4.250 -3.128 1.00 97.44 132 ASN A C 1
ATOM 1011 O O . ASN A 1 132 ? 16.686 4.211 -3.160 1.00 97.44 132 ASN A O 1
ATOM 1015 N N . ALA A 1 133 ? 14.712 3.846 -4.166 1.00 95.56 133 ALA A N 1
ATOM 1016 C CA . ALA A 1 133 ? 15.217 3.459 -5.487 1.00 95.56 133 ALA A CA 1
ATOM 1017 C C . ALA A 1 133 ? 15.543 4.657 -6.402 1.00 95.56 133 ALA A C 1
ATOM 1019 O O . ALA A 1 133 ? 15.931 4.482 -7.556 1.00 95.56 133 ALA A O 1
ATOM 1020 N N . GLY A 1 134 ? 15.357 5.879 -5.903 1.00 94.38 134 GLY A N 1
ATOM 1021 C CA . GLY A 1 134 ? 15.492 7.118 -6.658 1.00 94.38 134 GLY A CA 1
ATOM 1022 C C . GLY A 1 134 ? 14.196 7.558 -7.343 1.00 94.38 134 GLY A C 1
ATOM 1023 O O . GLY A 1 134 ? 13.367 6.753 -7.789 1.00 94.38 134 GLY A O 1
ATOM 1024 N N . LYS A 1 135 ? 14.031 8.881 -7.455 1.00 94.69 135 LYS A N 1
ATOM 1025 C CA . LYS A 1 135 ? 12.867 9.5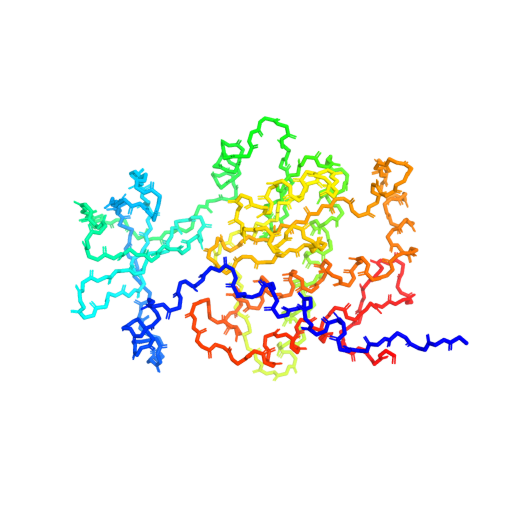24 -8.093 1.00 94.69 135 LYS A CA 1
ATOM 1026 C C . LYS A 1 135 ? 12.504 9.016 -9.494 1.00 94.69 135 LYS A C 1
ATOM 1028 O O . LYS A 1 135 ? 11.310 8.810 -9.705 1.00 94.69 135 LYS A O 1
ATOM 1033 N N . PRO A 1 136 ? 13.437 8.782 -10.444 1.00 94.94 136 PRO A N 1
ATOM 1034 C CA . PRO A 1 136 ? 13.064 8.344 -11.792 1.00 94.94 136 PRO A CA 1
ATOM 1035 C C . PRO A 1 136 ? 12.279 7.028 -11.806 1.00 94.94 136 PRO A C 1
ATOM 1037 O O . PRO A 1 136 ? 11.276 6.911 -12.511 1.00 94.94 136 PRO A O 1
ATOM 1040 N N . TYR A 1 137 ? 12.694 6.055 -10.990 1.00 94.81 137 TYR A N 1
ATOM 1041 C CA . TYR A 1 137 ? 11.990 4.780 -10.881 1.00 94.81 137 TYR A CA 1
ATOM 1042 C C . TYR A 1 137 ? 10.661 4.931 -10.129 1.00 94.81 137 TYR A C 1
ATOM 1044 O O . TYR A 1 137 ? 9.636 4.434 -10.591 1.00 94.81 137 TYR A O 1
ATOM 1052 N N . GLY A 1 138 ? 10.631 5.720 -9.046 1.00 96.50 138 GLY A N 1
ATOM 1053 C CA . GLY A 1 138 ? 9.383 6.045 -8.341 1.00 96.50 138 GLY A CA 1
ATOM 1054 C C . GLY A 1 138 ? 8.332 6.719 -9.238 1.00 96.50 138 GLY A C 1
ATOM 1055 O O . GLY A 1 138 ? 7.159 6.355 -9.199 1.00 96.50 138 GLY A O 1
ATOM 1056 N N . GLN A 1 139 ? 8.748 7.647 -10.105 1.00 96.31 139 GLN A N 1
ATOM 1057 C CA . GLN A 1 139 ? 7.886 8.305 -11.098 1.00 96.31 139 GLN A CA 1
ATOM 1058 C C . GLN A 1 139 ? 7.376 7.340 -12.169 1.00 96.31 139 GLN A C 1
ATOM 1060 O O . GLN A 1 139 ? 6.218 7.439 -12.590 1.00 96.31 139 GLN A O 1
ATOM 1065 N N . TRP A 1 140 ? 8.216 6.397 -12.603 1.00 94.50 140 TRP A N 1
ATOM 1066 C CA . TRP A 1 140 ? 7.796 5.343 -13.521 1.00 94.50 140 TRP A CA 1
ATOM 1067 C C . TRP A 1 140 ? 6.717 4.453 -12.887 1.00 94.50 140 TRP A C 1
ATOM 1069 O O . TRP A 1 140 ? 5.672 4.247 -13.507 1.00 94.50 140 TRP A O 1
ATOM 1079 N N . CYS A 1 141 ? 6.924 4.010 -11.640 1.00 95.12 141 CYS A N 1
ATOM 1080 C CA . CYS A 1 141 ? 5.943 3.239 -10.872 1.00 95.12 141 CYS A CA 1
ATOM 1081 C C . CYS A 1 141 ? 4.623 4.004 -10.725 1.00 95.12 141 CYS A C 1
ATOM 1083 O O . CYS A 1 141 ? 3.579 3.493 -11.121 1.00 95.12 141 CYS A O 1
ATOM 1085 N N . ALA A 1 142 ? 4.669 5.255 -10.257 1.00 96.81 142 ALA A N 1
ATOM 1086 C CA . ALA A 1 142 ? 3.483 6.099 -10.114 1.00 96.81 142 ALA A CA 1
ATOM 1087 C C . ALA A 1 142 ? 2.699 6.216 -11.434 1.00 96.81 142 ALA A C 1
ATOM 1089 O O . ALA A 1 142 ? 1.488 6.021 -11.473 1.00 96.81 142 ALA A O 1
ATOM 1090 N N . SER A 1 143 ? 3.404 6.446 -12.546 1.00 94.81 143 SER A N 1
ATOM 1091 C CA . SER A 1 143 ? 2.787 6.532 -13.874 1.00 94.81 143 SER A CA 1
ATOM 1092 C C . SER A 1 143 ? 2.148 5.216 -14.324 1.00 94.81 143 SER A C 1
ATOM 1094 O O . SER A 1 143 ? 1.135 5.238 -15.022 1.00 94.81 143 SER A O 1
ATOM 1096 N N . LEU A 1 144 ? 2.740 4.067 -13.980 1.00 92.88 144 LEU A N 1
ATOM 1097 C CA . LEU A 1 144 ? 2.150 2.756 -14.252 1.00 92.88 144 LEU A CA 1
ATOM 1098 C C . LEU A 1 144 ? 0.872 2.553 -13.431 1.00 92.88 144 LEU A C 1
ATOM 1100 O O . LEU A 1 144 ? -0.144 2.152 -13.997 1.00 92.88 144 LEU A O 1
ATOM 1104 N N . PHE A 1 145 ? 0.904 2.875 -12.138 1.00 96.06 145 PHE A N 1
ATOM 1105 C CA . PHE A 1 145 ? -0.233 2.678 -11.242 1.00 96.06 145 PHE A CA 1
ATOM 1106 C C . PHE A 1 145 ? -1.432 3.552 -11.612 1.00 96.06 145 PHE A C 1
ATOM 1108 O O . PHE A 1 145 ? -2.553 3.059 -11.638 1.00 96.06 145 PHE A O 1
ATOM 1115 N N . GLU A 1 146 ? -1.214 4.810 -12.003 1.00 97.00 146 GLU A N 1
ATOM 1116 C CA . GLU A 1 146 ? -2.294 5.689 -12.478 1.00 97.00 146 GLU A CA 1
ATOM 1117 C C . GLU A 1 146 ? -2.957 5.167 -13.759 1.00 97.00 146 GLU A C 1
ATOM 1119 O O . GLU A 1 146 ? -4.180 5.216 -13.907 1.00 97.00 146 GLU A O 1
ATOM 1124 N N . ARG A 1 147 ? -2.162 4.623 -14.694 1.00 94.31 147 ARG A N 1
ATOM 1125 C CA . ARG A 1 147 ? -2.712 3.990 -15.902 1.00 94.31 147 ARG A CA 1
ATOM 1126 C C . ARG A 1 147 ? -3.544 2.761 -15.551 1.00 94.31 147 ARG A C 1
ATOM 1128 O O . ARG A 1 147 ? -4.624 2.596 -16.116 1.00 94.31 147 ARG A O 1
ATOM 1135 N N . LEU A 1 148 ? -3.052 1.927 -14.633 1.00 94.88 148 LEU A N 1
ATOM 1136 C CA . LEU A 1 148 ? -3.770 0.752 -14.141 1.00 94.88 148 LEU A CA 1
ATOM 1137 C C . LEU A 1 148 ? -5.076 1.138 -13.450 1.00 94.88 148 LEU A C 1
ATOM 1139 O O . LEU A 1 148 ? -6.109 0.571 -13.788 1.00 94.88 148 LEU A O 1
ATOM 1143 N N . GLN A 1 149 ? -5.058 2.142 -12.573 1.00 95.38 149 GLN A N 1
ATOM 1144 C CA . GLN A 1 149 ? -6.248 2.652 -11.891 1.00 95.38 149 GLN A CA 1
ATOM 1145 C C . GLN A 1 149 ? -7.316 3.083 -12.900 1.00 95.38 149 GLN A C 1
ATOM 1147 O O . GLN A 1 149 ? -8.439 2.583 -12.856 1.00 95.38 149 GLN A O 1
ATOM 1152 N N . GLY A 1 150 ? -6.954 3.917 -13.881 1.00 93.69 150 GLY A N 1
ATOM 1153 C CA . GLY A 1 150 ? -7.909 4.381 -14.887 1.00 93.69 150 GLY A CA 1
ATOM 1154 C C . GLY A 1 150 ? -8.473 3.244 -15.746 1.00 93.69 150 GLY A C 1
ATOM 1155 O O . GLY A 1 150 ? -9.676 3.190 -16.006 1.00 93.69 150 GLY A O 1
ATOM 1156 N N . ALA A 1 151 ? -7.626 2.306 -16.172 1.00 93.25 151 ALA A N 1
ATOM 1157 C CA . ALA A 1 151 ? -8.055 1.148 -16.953 1.00 93.25 151 ALA A CA 1
ATOM 1158 C C . ALA A 1 151 ? -8.942 0.187 -16.145 1.00 93.25 151 ALA A C 1
ATOM 1160 O O . ALA A 1 151 ? -9.940 -0.299 -16.676 1.00 93.25 151 ALA A O 1
ATOM 1161 N N . PHE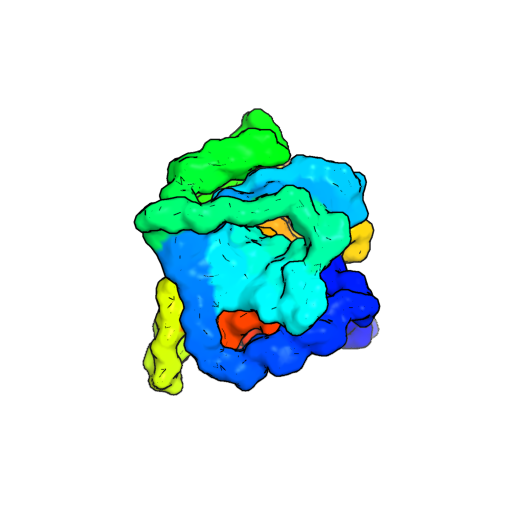 A 1 152 ? -8.636 -0.032 -14.865 1.00 94.56 152 PHE A N 1
ATOM 1162 C CA . PHE A 1 152 ? -9.448 -0.825 -13.945 1.00 94.56 152 PHE A CA 1
ATOM 1163 C C . PHE A 1 152 ? -10.844 -0.222 -13.770 1.00 94.56 152 PHE A C 1
ATOM 1165 O O . PHE A 1 152 ? -11.844 -0.902 -14.001 1.00 94.56 152 PHE A O 1
ATOM 1172 N N . GLN A 1 153 ? -10.918 1.074 -13.447 1.00 93.94 153 GLN A N 1
ATOM 1173 C CA . GLN A 1 153 ? -12.184 1.798 -13.301 1.00 93.94 153 GLN A CA 1
ATOM 1174 C C . GLN A 1 153 ? -13.029 1.696 -14.580 1.00 93.94 153 GLN A C 1
ATOM 1176 O O . GLN A 1 153 ? -14.208 1.339 -14.541 1.00 93.94 153 GLN A O 1
ATOM 1181 N N . ASN A 1 154 ? -12.416 1.955 -15.739 1.00 92.81 154 ASN A N 1
ATOM 1182 C CA . ASN A 1 154 ? -13.103 1.909 -17.028 1.00 92.81 154 ASN A CA 1
ATOM 1183 C C . ASN A 1 154 ? -13.603 0.503 -17.383 1.00 92.81 154 ASN A C 1
ATOM 1185 O O . ASN A 1 154 ? -14.730 0.361 -17.857 1.00 92.81 154 ASN A O 1
ATOM 1189 N N . TYR A 1 155 ? -12.789 -0.529 -17.145 1.00 93.25 155 TYR A N 1
ATOM 1190 C CA . TYR A 1 155 ? -13.133 -1.917 -17.457 1.00 93.25 155 TYR A CA 1
ATOM 1191 C C . TYR A 1 155 ? -14.421 -2.364 -16.753 1.00 93.25 155 TYR A C 1
ATOM 1193 O O . TYR A 1 155 ? -15.290 -2.984 -17.378 1.00 93.25 155 TYR A O 1
ATOM 1201 N N . TRP A 1 156 ? -14.548 -2.030 -15.467 1.00 93.00 156 TRP A N 1
ATOM 1202 C CA . TRP A 1 156 ? -15.697 -2.399 -14.645 1.00 93.00 156 TRP A CA 1
ATOM 1203 C C . TRP A 1 156 ? -16.920 -1.513 -14.903 1.00 93.00 156 TRP A C 1
ATOM 1205 O O . TRP A 1 156 ? -18.025 -2.047 -15.010 1.00 93.00 156 TRP A O 1
ATOM 1215 N N . ARG A 1 157 ? -16.734 -0.203 -15.134 1.00 94.00 157 ARG A N 1
ATOM 1216 C CA . ARG A 1 157 ? -17.819 0.710 -15.554 1.00 94.00 157 ARG A CA 1
ATOM 1217 C C . ARG A 1 157 ? -18.491 0.265 -16.848 1.00 94.00 157 ARG A C 1
ATOM 1219 O O . ARG A 1 157 ? -19.713 0.232 -16.936 1.00 94.00 157 ARG A O 1
ATOM 1226 N N . GLN A 1 158 ? -17.709 -0.173 -17.834 1.00 93.12 158 GLN A N 1
ATOM 1227 C CA . GLN A 1 158 ? -18.244 -0.715 -19.091 1.00 93.12 158 GLN A CA 1
ATOM 1228 C C . GLN A 1 158 ? -19.060 -2.005 -18.912 1.00 93.12 158 GLN A C 1
ATOM 1230 O O . GLN A 1 158 ? -19.802 -2.389 -19.811 1.00 93.12 158 GLN A O 1
ATOM 1235 N N . ARG A 1 159 ? -18.931 -2.678 -17.764 1.00 93.56 159 ARG A N 1
ATOM 1236 C CA . ARG A 1 159 ? -19.658 -3.906 -17.414 1.00 93.56 159 ARG A CA 1
ATOM 1237 C C . ARG A 1 159 ? -20.800 -3.658 -16.431 1.00 93.56 159 ARG A C 1
ATOM 1239 O O . ARG A 1 159 ? -21.318 -4.608 -15.856 1.00 93.56 159 ARG A O 1
ATOM 1246 N N . GLY A 1 160 ? -21.195 -2.398 -16.247 1.00 94.50 160 GLY A N 1
ATOM 1247 C CA . GLY A 1 160 ? -22.317 -2.021 -15.391 1.00 94.50 160 GLY A CA 1
ATOM 1248 C C . GLY A 1 160 ? -22.010 -2.060 -13.895 1.00 94.50 160 GLY A C 1
ATOM 1249 O O . GLY A 1 160 ? -22.936 -1.974 -13.097 1.00 94.50 160 GLY A O 1
ATOM 1250 N N . MET A 1 161 ? -20.738 -2.191 -13.503 1.00 93.88 161 MET A N 1
ATOM 1251 C CA . MET A 1 161 ? -20.332 -1.983 -12.113 1.00 93.88 161 MET A CA 1
ATOM 1252 C C . MET A 1 161 ? -19.951 -0.520 -11.894 1.00 93.88 161 MET A C 1
ATOM 1254 O O . MET A 1 161 ? -19.443 0.134 -12.799 1.00 93.88 161 MET A O 1
ATOM 1258 N N . GLU A 1 162 ? -20.118 -0.020 -10.675 1.00 93.50 162 GLU A N 1
ATOM 1259 C CA . GLU A 1 162 ? -19.720 1.339 -10.293 1.00 93.50 162 GLU A CA 1
ATOM 1260 C C . GLU A 1 162 ? -18.591 1.286 -9.254 1.00 93.50 162 GLU A C 1
ATOM 1262 O O . GLU A 1 162 ? -18.818 1.533 -8.068 1.00 93.50 162 GLU A O 1
ATOM 1267 N N . PRO A 1 163 ? -17.363 0.912 -9.662 1.00 94.19 163 PRO A N 1
ATOM 1268 C CA . PRO A 1 163 ? -16.218 0.948 -8.763 1.00 94.19 163 PRO A CA 1
ATOM 1269 C C . PRO A 1 163 ? -16.012 2.366 -8.214 1.00 94.19 163 PRO A C 1
ATOM 1271 O O . PRO A 1 163 ? -16.036 3.365 -8.946 1.00 94.19 163 PRO A O 1
ATOM 1274 N N . ARG A 1 164 ? -15.826 2.441 -6.895 1.00 95.00 164 ARG A N 1
ATOM 1275 C CA . ARG A 1 164 ? -15.610 3.690 -6.165 1.00 95.00 164 ARG A CA 1
ATOM 1276 C C . ARG A 1 164 ? -14.186 4.191 -6.379 1.00 95.00 164 ARG A C 1
ATOM 1278 O O . ARG A 1 164 ? -13.264 3.417 -6.643 1.00 95.00 164 ARG A O 1
ATOM 1285 N N . GLU A 1 165 ? -14.004 5.500 -6.263 1.00 94.81 165 GLU A N 1
ATOM 1286 C CA . GLU A 1 165 ? -12.662 6.069 -6.150 1.00 94.81 165 GLU A CA 1
ATOM 1287 C C . GLU A 1 165 ? -12.079 5.763 -4.757 1.00 94.81 165 GLU A C 1
ATOM 1289 O O . GLU A 1 165 ? -12.847 5.689 -3.788 1.00 94.81 165 GLU A O 1
ATOM 1294 N N . PRO A 1 166 ? -10.748 5.589 -4.635 1.00 96.00 166 PRO A N 1
ATOM 1295 C CA . PRO A 1 166 ? -10.100 5.398 -3.344 1.00 96.00 166 PRO A CA 1
ATOM 1296 C C . PRO A 1 166 ? -10.411 6.542 -2.378 1.00 96.00 166 PRO A C 1
ATOM 1298 O O . PRO A 1 166 ? -10.234 7.713 -2.705 1.00 96.00 166 PRO A O 1
ATOM 1301 N N . GLU A 1 167 ? -10.849 6.192 -1.170 1.00 96.25 167 GLU A N 1
ATOM 1302 C CA . GLU A 1 167 ? -11.080 7.163 -0.093 1.00 96.25 167 GLU A CA 1
ATOM 1303 C C . GLU A 1 167 ? -9.751 7.747 0.417 1.00 96.25 167 GLU A C 1
ATOM 1305 O O . GLU A 1 167 ? -9.673 8.929 0.734 1.00 96.25 167 GLU A O 1
ATOM 1310 N N . PHE A 1 168 ? -8.694 6.931 0.444 1.00 97.81 168 PHE A N 1
ATOM 1311 C CA . PHE A 1 168 ? -7.357 7.292 0.915 1.00 97.81 168 PHE A CA 1
ATOM 1312 C C . PHE A 1 168 ? -6.385 7.451 -0.262 1.00 97.81 168 PHE A C 1
ATOM 1314 O O . PHE A 1 168 ? -6.516 6.718 -1.249 1.00 97.81 168 PHE A O 1
ATOM 1321 N N . PRO A 1 169 ? -5.354 8.313 -0.151 1.00 98.25 169 PRO A N 1
ATOM 1322 C CA . PRO A 1 169 ? -4.204 8.226 -1.042 1.00 98.25 169 PRO A CA 1
ATOM 1323 C C . PRO A 1 169 ? -3.584 6.821 -0.963 1.00 98.25 169 PRO A C 1
ATOM 1325 O O . PRO A 1 169 ? -3.297 6.313 0.121 1.00 98.25 169 PRO A O 1
ATOM 1328 N N . LEU A 1 170 ? -3.380 6.186 -2.114 1.00 98.56 170 LEU A N 1
ATOM 1329 C CA . LEU A 1 170 ? -2.807 4.848 -2.212 1.00 98.56 170 LEU A CA 1
ATOM 1330 C C . LEU A 1 170 ? -1.290 4.909 -2.030 1.00 98.56 170 LEU A C 1
ATOM 1332 O O . LEU A 1 170 ? -0.601 5.711 -2.661 1.00 98.56 170 LEU A O 1
ATOM 1336 N N . VAL A 1 171 ? -0.748 4.046 -1.176 1.00 98.69 171 VAL A N 1
ATOM 1337 C CA . VAL A 1 171 ? 0.682 4.061 -0.849 1.00 98.69 171 VAL A CA 1
ATOM 1338 C C . VAL A 1 171 ? 1.414 2.952 -1.585 1.00 98.69 171 VAL A C 1
ATOM 1340 O O . VAL A 1 171 ? 1.027 1.783 -1.503 1.00 98.69 171 VAL A O 1
ATOM 1343 N N . ALA A 1 172 ? 2.516 3.317 -2.237 1.00 98.56 172 ALA A N 1
ATOM 1344 C CA . ALA A 1 172 ? 3.503 2.366 -2.732 1.00 98.56 172 ALA A CA 1
ATOM 1345 C C . ALA A 1 172 ? 4.870 2.651 -2.100 1.00 98.56 172 ALA A C 1
ATOM 1347 O O . ALA A 1 172 ? 5.364 3.777 -2.163 1.00 98.56 172 ALA A O 1
ATOM 1348 N N . ILE A 1 173 ? 5.493 1.632 -1.515 1.00 98.62 173 ILE A N 1
ATOM 1349 C CA . ILE A 1 173 ? 6.851 1.697 -0.978 1.00 98.62 173 ILE A CA 1
ATOM 1350 C C . ILE A 1 173 ? 7.779 0.982 -1.961 1.00 98.62 173 ILE A C 1
ATOM 1352 O O . ILE A 1 173 ? 7.594 -0.200 -2.244 1.00 98.62 173 ILE A O 1
ATOM 1356 N N . VAL A 1 174 ? 8.768 1.693 -2.502 1.00 98.00 174 VAL A N 1
ATOM 1357 C CA . VAL A 1 174 ? 9.653 1.193 -3.561 1.00 98.00 174 VAL A CA 1
ATOM 1358 C C . VAL A 1 174 ? 11.100 1.161 -3.077 1.00 98.00 174 VAL A C 1
ATOM 1360 O O . VAL A 1 174 ? 11.763 2.186 -2.917 1.00 98.00 174 VAL A O 1
ATOM 1363 N N . LEU A 1 175 ? 11.584 -0.052 -2.832 1.00 97.56 175 LEU A N 1
ATOM 1364 C CA . LEU A 1 175 ? 12.893 -0.333 -2.254 1.00 97.56 175 LEU A CA 1
ATOM 1365 C C . LEU A 1 175 ? 13.961 -0.377 -3.356 1.00 97.56 175 LEU A C 1
ATOM 1367 O O . LEU A 1 175 ? 13.710 -0.805 -4.478 1.00 97.56 175 LEU A O 1
ATOM 1371 N N . LYS A 1 176 ? 15.195 0.016 -3.053 1.00 95.12 176 LYS A N 1
ATOM 1372 C CA . LYS A 1 176 ? 16.245 0.171 -4.074 1.00 95.12 176 LYS A CA 1
ATOM 1373 C C . LYS A 1 176 ? 16.741 -1.127 -4.708 1.00 95.12 176 LYS A C 1
ATOM 1375 O O . LYS A 1 176 ? 17.374 -1.085 -5.755 1.00 95.12 176 LYS A O 1
ATOM 1380 N N . ASN A 1 177 ? 16.542 -2.269 -4.051 1.00 93.31 177 ASN A N 1
ATOM 1381 C CA . ASN A 1 177 ? 16.892 -3.588 -4.576 1.00 93.31 177 ASN A CA 1
ATOM 1382 C C . ASN A 1 177 ? 16.248 -4.715 -3.754 1.00 93.31 177 ASN A C 1
ATOM 1384 O O . ASN A 1 177 ? 15.719 -4.494 -2.663 1.00 93.31 177 ASN A O 1
ATOM 1388 N N . GLU A 1 178 ? 16.382 -5.937 -4.267 1.00 94.00 178 GLU A N 1
ATOM 1389 C CA . GLU A 1 178 ? 15.889 -7.178 -3.660 1.00 94.00 178 GLU A CA 1
ATOM 1390 C C . GLU A 1 178 ? 16.387 -7.384 -2.222 1.00 94.00 178 GLU A C 1
ATOM 1392 O O . GLU A 1 178 ? 15.626 -7.785 -1.348 1.00 94.00 178 GLU A O 1
ATOM 1397 N N . ARG A 1 179 ? 17.652 -7.052 -1.927 1.00 93.81 179 ARG A N 1
ATOM 1398 C CA . ARG A 1 179 ? 18.216 -7.215 -0.577 1.00 93.81 179 ARG A CA 1
ATOM 1399 C C . ARG A 1 179 ? 17.529 -6.302 0.437 1.00 93.81 179 ARG A C 1
ATOM 1401 O O . ARG A 1 179 ? 17.313 -6.704 1.579 1.00 93.81 179 ARG A O 1
ATOM 1408 N N . GLU A 1 180 ? 17.241 -5.060 0.062 1.00 94.94 180 GLU A N 1
ATOM 1409 C CA . GLU A 1 180 ? 16.540 -4.130 0.947 1.00 94.94 180 GLU A CA 1
ATOM 1410 C C . GLU A 1 180 ? 15.082 -4.518 1.121 1.00 94.94 180 GLU A C 1
ATOM 1412 O O . GLU A 1 180 ? 14.592 -4.503 2.250 1.00 94.94 180 GLU A O 1
ATOM 1417 N N . PHE A 1 181 ? 14.437 -4.930 0.030 1.00 95.94 181 PHE A N 1
ATOM 1418 C CA . PHE A 1 181 ? 13.093 -5.482 0.058 1.00 95.94 181 PHE A CA 1
ATOM 1419 C C . PHE A 1 181 ? 12.993 -6.676 0.996 1.00 95.94 181 PHE A C 1
ATOM 1421 O O . PHE A 1 181 ? 12.184 -6.639 1.911 1.00 95.94 181 PHE A O 1
ATOM 1428 N N . ALA A 1 182 ? 13.868 -7.673 0.866 1.00 95.25 182 ALA A N 1
ATOM 1429 C CA . ALA A 1 182 ? 13.846 -8.855 1.718 1.00 95.25 182 ALA A CA 1
ATOM 1430 C C . ALA A 1 182 ? 13.956 -8.494 3.211 1.00 95.25 182 ALA A C 1
ATOM 1432 O O . ALA A 1 182 ? 13.232 -9.045 4.042 1.00 95.25 182 ALA A O 1
ATOM 1433 N N . ARG A 1 183 ? 14.812 -7.523 3.572 1.00 95.38 183 ARG A N 1
ATOM 1434 C CA . ARG A 1 183 ? 14.921 -7.027 4.959 1.00 95.38 183 ARG A CA 1
ATOM 1435 C C . ARG A 1 183 ? 13.664 -6.296 5.425 1.00 95.38 183 ARG A C 1
ATOM 1437 O O . ARG A 1 183 ? 13.278 -6.459 6.581 1.00 95.38 183 ARG A O 1
ATOM 1444 N N . PHE A 1 184 ? 13.078 -5.463 4.567 1.00 95.44 184 PHE A N 1
ATOM 1445 C CA . PHE A 1 184 ? 11.848 -4.739 4.872 1.00 95.44 184 PHE A CA 1
ATOM 1446 C C . PHE A 1 184 ? 10.682 -5.720 5.042 1.00 95.44 184 PHE A C 1
ATOM 1448 O O . PHE A 1 184 ? 10.095 -5.780 6.118 1.00 95.44 184 PHE A O 1
ATOM 1455 N N . ALA A 1 185 ? 10.443 -6.561 4.035 1.00 94.00 185 ALA A N 1
ATOM 1456 C CA . ALA A 1 185 ? 9.395 -7.572 3.991 1.00 94.00 185 ALA A CA 1
ATOM 1457 C C . ALA A 1 185 ? 9.463 -8.521 5.193 1.00 94.00 185 ALA A C 1
ATOM 1459 O O . ALA A 1 185 ? 8.455 -8.732 5.855 1.00 94.00 185 ALA A O 1
ATOM 1460 N N . THR A 1 186 ? 10.659 -8.997 5.568 1.00 93.19 186 THR A N 1
ATOM 1461 C CA . THR A 1 186 ? 10.831 -9.863 6.751 1.00 93.19 186 THR A CA 1
ATOM 1462 C C . THR A 1 186 ? 10.316 -9.210 8.036 1.00 93.19 186 THR A C 1
ATOM 1464 O O . THR A 1 186 ? 9.754 -9.883 8.897 1.00 93.19 186 THR A O 1
ATOM 1467 N N . ARG A 1 187 ? 10.521 -7.898 8.194 1.00 91.12 187 ARG A N 1
ATOM 1468 C CA . ARG A 1 187 ? 10.080 -7.152 9.380 1.00 91.12 187 ARG A CA 1
ATOM 1469 C C . ARG A 1 187 ? 8.604 -6.770 9.333 1.00 91.12 187 ARG A C 1
ATOM 1471 O O . ARG A 1 187 ? 7.990 -6.673 10.395 1.00 91.12 187 ARG A O 1
ATOM 1478 N N . ASP A 1 188 ? 8.110 -6.471 8.139 1.00 90.31 188 ASP A N 1
ATOM 1479 C CA . ASP A 1 188 ? 6.782 -5.909 7.893 1.00 90.31 188 ASP A CA 1
ATOM 1480 C C . ASP A 1 188 ? 5.711 -7.000 7.769 1.00 90.31 188 ASP A C 1
ATOM 1482 O O . ASP A 1 188 ? 4.707 -6.951 8.469 1.00 90.31 188 ASP A O 1
ATOM 1486 N N . ALA A 1 189 ? 5.980 -8.023 6.955 1.00 87.81 189 ALA A N 1
ATOM 1487 C CA . ALA A 1 189 ? 5.065 -9.112 6.620 1.00 87.81 189 ALA A CA 1
ATOM 1488 C C . ALA A 1 189 ? 5.654 -10.510 6.907 1.00 87.81 189 ALA A C 1
ATOM 1490 O O . ALA A 1 189 ? 5.071 -11.520 6.545 1.00 87.81 189 ALA A O 1
ATOM 1491 N N . GLY A 1 190 ? 6.815 -10.608 7.556 1.00 88.50 190 GLY A N 1
ATOM 1492 C CA . GLY A 1 190 ? 7.426 -11.888 7.921 1.00 88.50 190 GLY A CA 1
ATOM 1493 C C . GLY A 1 190 ? 8.324 -12.513 6.837 1.00 88.50 190 GLY A C 1
ATOM 1494 O O . GLY A 1 190 ? 8.388 -12.033 5.703 1.00 88.50 190 GLY A O 1
ATOM 1495 N N . PRO A 1 191 ? 9.083 -13.575 7.185 1.00 87.44 191 PRO A N 1
ATOM 1496 C CA . PRO A 1 191 ? 10.158 -14.120 6.340 1.00 87.44 191 PRO A CA 1
ATOM 1497 C C . PRO A 1 191 ? 9.693 -14.628 4.975 1.00 87.44 191 PRO A C 1
ATOM 1499 O O . PRO A 1 191 ? 10.426 -14.568 3.993 1.00 87.44 191 PRO A O 1
ATOM 1502 N N . ASP A 1 192 ? 8.465 -15.115 4.922 1.00 84.44 192 ASP A N 1
ATOM 1503 C CA . ASP A 1 192 ? 7.848 -15.701 3.745 1.00 84.44 192 ASP A CA 1
ATOM 1504 C C . ASP A 1 192 ? 7.619 -14.663 2.623 1.00 84.44 192 ASP A C 1
ATOM 1506 O O . ASP A 1 192 ? 7.840 -14.956 1.446 1.00 84.44 192 ASP A O 1
ATOM 1510 N N . ALA A 1 193 ? 7.302 -13.411 2.975 1.00 85.00 193 ALA A N 1
ATOM 1511 C CA . ALA A 1 193 ? 7.161 -12.311 2.017 1.00 85.00 193 ALA A CA 1
ATOM 1512 C C . ALA A 1 193 ? 8.502 -11.890 1.382 1.00 85.00 193 ALA A C 1
ATOM 1514 O O . ALA A 1 193 ? 8.531 -11.302 0.301 1.00 85.00 193 ALA A O 1
ATOM 1515 N N . ALA A 1 194 ? 9.633 -12.206 2.021 1.00 83.75 194 ALA A N 1
ATOM 1516 C CA . ALA A 1 194 ? 10.957 -11.776 1.572 1.00 83.75 194 ALA A CA 1
ATOM 1517 C C . ALA A 1 194 ? 11.412 -12.432 0.259 1.00 83.75 194 ALA A C 1
ATOM 1519 O O . ALA A 1 194 ? 12.318 -11.915 -0.390 1.00 83.75 194 ALA A O 1
ATOM 1520 N N . GLY A 1 195 ? 10.802 -13.560 -0.123 1.00 83.75 195 GLY A N 1
ATOM 1521 C CA . GLY A 1 195 ? 11.077 -14.241 -1.388 1.00 83.75 195 GLY A CA 1
ATOM 1522 C C . GLY A 1 195 ? 10.289 -13.700 -2.585 1.00 83.75 195 GLY A C 1
ATOM 1523 O O . GLY A 1 195 ? 10.570 -14.113 -3.709 1.00 83.75 195 GLY A O 1
ATOM 1524 N N . ALA A 1 196 ? 9.306 -12.820 -2.362 1.00 86.12 196 ALA A N 1
ATOM 1525 C CA . ALA A 1 196 ? 8.451 -12.265 -3.407 1.00 86.12 196 ALA A CA 1
ATOM 1526 C C . ALA A 1 196 ? 9.139 -11.138 -4.202 1.00 86.12 196 ALA A C 1
ATOM 1528 O O . ALA A 1 196 ? 10.172 -10.604 -3.804 1.00 86.12 196 ALA A O 1
ATOM 1529 N N . LYS A 1 197 ? 8.552 -10.743 -5.340 1.00 86.94 197 LYS A N 1
ATOM 1530 C CA . LYS A 1 197 ? 8.972 -9.524 -6.069 1.00 86.94 197 LYS A CA 1
ATOM 1531 C C . LYS A 1 197 ? 8.265 -8.257 -5.575 1.00 86.94 197 LYS A C 1
ATOM 1533 O O . LYS A 1 197 ? 8.598 -7.149 -5.995 1.00 86.94 197 LYS A O 1
ATOM 1538 N N . GLY A 1 198 ? 7.276 -8.446 -4.716 1.00 93.38 198 GLY A N 1
ATOM 1539 C CA . GLY A 1 198 ? 6.369 -7.435 -4.221 1.00 93.38 198 GLY A CA 1
ATOM 1540 C C . GLY A 1 198 ? 5.257 -8.073 -3.398 1.00 93.38 198 GLY A C 1
ATOM 1541 O O . GLY A 1 198 ? 5.100 -9.291 -3.451 1.00 93.38 198 GLY A O 1
ATOM 1542 N N . TYR A 1 199 ? 4.524 -7.264 -2.641 1.00 94.88 199 TYR A N 1
ATOM 1543 C CA . TYR A 1 199 ? 3.266 -7.671 -2.013 1.00 94.88 199 TYR A CA 1
ATOM 1544 C C . TYR A 1 199 ? 2.362 -6.463 -1.754 1.00 94.88 199 TYR A C 1
ATOM 1546 O O . TYR A 1 199 ? 2.838 -5.350 -1.504 1.00 94.88 199 TYR A O 1
ATOM 1554 N N . PHE A 1 200 ? 1.054 -6.693 -1.749 1.00 96.31 200 PHE A N 1
ATOM 1555 C CA . PHE A 1 200 ? 0.062 -5.805 -1.157 1.00 96.31 200 PHE A CA 1
ATOM 1556 C C . PHE A 1 200 ? -0.313 -6.259 0.263 1.00 96.31 200 PHE A C 1
ATOM 1558 O O . PHE A 1 200 ? -0.682 -7.406 0.496 1.00 96.31 200 PHE A O 1
ATOM 1565 N N . SER A 1 201 ? -0.256 -5.341 1.228 1.00 95.31 201 SER A N 1
ATOM 1566 C CA . SER A 1 201 ? -0.656 -5.582 2.616 1.00 95.31 201 SER A CA 1
ATOM 1567 C C . SER A 1 201 ? -2.093 -5.113 2.855 1.00 95.31 201 SER A C 1
ATOM 1569 O O . SER A 1 201 ? -2.378 -3.911 2.857 1.00 95.31 201 SER A O 1
ATOM 1571 N N . ILE A 1 202 ? -2.992 -6.067 3.126 1.00 93.75 202 ILE A N 1
ATOM 1572 C CA . ILE A 1 202 ? -4.397 -5.798 3.477 1.00 93.75 202 ILE A CA 1
ATOM 1573 C C . ILE A 1 202 ? -4.487 -4.903 4.722 1.00 93.75 202 ILE A C 1
ATOM 1575 O O . ILE A 1 202 ? -5.257 -3.941 4.736 1.00 93.75 202 ILE A O 1
ATOM 1579 N N . GLU A 1 203 ? -3.683 -5.180 5.751 1.00 93.31 203 GLU A N 1
ATOM 1580 C CA . GLU A 1 203 ? -3.708 -4.411 6.997 1.00 93.31 203 GLU A CA 1
ATOM 1581 C C . GLU A 1 203 ? -3.290 -2.959 6.778 1.00 93.31 203 GLU A C 1
ATOM 1583 O O . GLU A 1 203 ? -4.006 -2.039 7.162 1.00 93.31 203 GLU A O 1
ATOM 1588 N N . THR A 1 204 ? -2.143 -2.725 6.141 1.00 96.06 204 THR A N 1
ATOM 1589 C CA . THR A 1 204 ? -1.590 -1.366 6.030 1.00 96.06 204 THR A CA 1
ATOM 1590 C C . THR A 1 204 ? -2.161 -0.570 4.862 1.00 96.06 204 THR A C 1
ATOM 1592 O O . THR A 1 204 ? -2.002 0.646 4.833 1.00 96.06 204 THR A O 1
ATOM 1595 N N . ASN A 1 205 ? -2.841 -1.231 3.920 1.00 97.38 205 ASN A N 1
ATOM 1596 C CA . ASN A 1 205 ? -3.254 -0.677 2.630 1.00 97.38 205 ASN A CA 1
ATOM 1597 C C . ASN A 1 205 ? -2.093 -0.265 1.711 1.00 97.38 205 ASN A C 1
ATOM 1599 O O . ASN A 1 205 ? -2.255 0.597 0.841 1.00 97.38 205 ASN A O 1
ATOM 1603 N N . ARG A 1 206 ? -0.908 -0.844 1.912 1.00 97.62 206 ARG A N 1
ATOM 1604 C CA . ARG A 1 206 ? 0.316 -0.451 1.209 1.00 97.62 206 ARG A CA 1
ATOM 1605 C C . ARG A 1 206 ? 0.754 -1.561 0.277 1.00 97.62 206 ARG A C 1
ATOM 1607 O O . ARG A 1 206 ? 0.720 -2.736 0.632 1.00 97.62 206 ARG A O 1
ATOM 1614 N N . MET A 1 207 ? 1.209 -1.169 -0.901 1.00 96.75 207 MET A N 1
ATOM 1615 C CA . MET A 1 207 ? 1.970 -2.045 -1.777 1.00 96.75 207 MET A CA 1
ATOM 1616 C C . MET A 1 207 ? 3.462 -1.818 -1.531 1.00 96.75 207 MET A C 1
ATOM 1618 O O . MET A 1 207 ? 3.903 -0.674 -1.422 1.00 96.75 207 MET A O 1
ATOM 1622 N N . VAL A 1 208 ? 4.243 -2.891 -1.468 1.00 97.75 208 VAL A N 1
ATOM 1623 C CA . VAL A 1 208 ? 5.693 -2.850 -1.266 1.00 97.75 208 VAL A CA 1
ATOM 1624 C C . VAL A 1 208 ? 6.369 -3.582 -2.413 1.00 97.75 208 VAL A C 1
ATOM 1626 O O . VAL A 1 208 ? 6.048 -4.731 -2.697 1.00 97.75 208 VAL A O 1
ATOM 1629 N N . LEU A 1 209 ? 7.303 -2.914 -3.082 1.00 96.00 209 LEU A N 1
ATOM 1630 C CA . LEU A 1 209 ? 8.024 -3.400 -4.259 1.00 96.00 209 LEU A CA 1
ATOM 16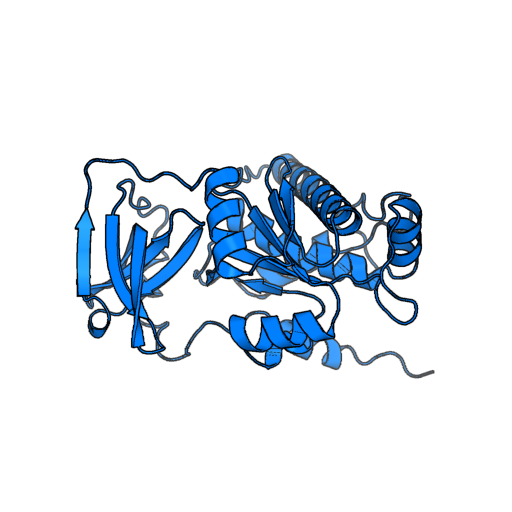31 C C . LEU A 1 209 ? 9.507 -3.036 -4.139 1.00 96.00 209 LEU A C 1
ATOM 1633 O O . LEU A 1 209 ? 9.912 -2.308 -3.232 1.00 96.00 209 LEU A O 1
ATOM 1637 N N . TYR A 1 210 ? 10.315 -3.464 -5.106 1.00 95.50 210 TYR A N 1
ATOM 1638 C CA . TYR A 1 210 ? 11.659 -2.926 -5.297 1.00 95.50 210 TYR A CA 1
ATOM 1639 C C . TYR A 1 210 ? 11.975 -2.585 -6.748 1.00 95.50 210 TYR A C 1
ATOM 1641 O O . TYR A 1 210 ? 11.191 -2.846 -7.662 1.00 95.50 210 TYR A O 1
ATOM 1649 N N . ASP A 1 211 ? 13.135 -1.972 -6.958 1.00 94.31 211 ASP A N 1
ATOM 1650 C CA . ASP A 1 211 ? 13.671 -1.702 -8.282 1.00 94.31 211 ASP A CA 1
ATOM 1651 C C . ASP A 1 211 ? 14.044 -2.996 -9.012 1.00 94.31 211 ASP A C 1
ATOM 1653 O O . ASP A 1 211 ? 15.118 -3.575 -8.829 1.00 94.31 211 ASP A O 1
ATOM 1657 N N . LEU A 1 212 ? 13.138 -3.428 -9.887 1.00 90.00 212 LEU A N 1
ATOM 1658 C CA . LEU A 1 212 ? 13.284 -4.617 -10.722 1.00 90.00 212 LEU A CA 1
ATOM 1659 C C . LEU A 1 212 ? 14.279 -4.406 -11.871 1.00 90.00 212 LEU A C 1
ATOM 1661 O O . LEU A 1 212 ? 14.594 -5.352 -12.593 1.00 90.00 212 LEU A O 1
ATOM 1665 N N . THR A 1 213 ? 14.789 -3.184 -12.053 1.00 89.31 213 THR A N 1
ATOM 1666 C CA . THR A 1 213 ? 15.866 -2.876 -12.999 1.00 89.31 213 THR A CA 1
ATOM 1667 C C . THR A 1 213 ? 17.253 -3.056 -12.392 1.00 89.31 213 THR A C 1
ATOM 1669 O O . THR A 1 213 ? 18.219 -3.179 -13.150 1.00 89.31 213 THR A O 1
ATOM 1672 N N . ALA A 1 214 ? 17.354 -3.123 -11.059 1.00 85.19 214 ALA A N 1
ATOM 1673 C CA . ALA A 1 214 ? 18.609 -3.200 -10.314 1.00 85.19 214 ALA A CA 1
ATOM 1674 C C . ALA A 1 214 ? 19.288 -4.587 -10.342 1.00 85.19 214 ALA A C 1
ATOM 1676 O O . ALA A 1 214 ? 20.265 -4.820 -9.626 1.00 85.19 214 ALA A O 1
ATOM 1677 N N . SER A 1 215 ? 18.812 -5.520 -11.171 1.00 73.06 215 SER A N 1
ATOM 1678 C CA . SER A 1 215 ? 19.416 -6.846 -11.327 1.00 73.06 215 SER A CA 1
ATOM 1679 C C . SER A 1 215 ? 20.737 -6.780 -12.111 1.00 73.06 215 SER A C 1
ATOM 1681 O O . SER A 1 215 ? 20.766 -6.423 -13.288 1.00 73.06 215 SER A O 1
ATOM 1683 N N . GLY A 1 216 ? 21.844 -7.159 -11.464 1.00 67.31 216 GLY A N 1
ATOM 1684 C CA . GLY A 1 216 ? 23.156 -7.421 -12.080 1.00 67.31 216 GLY A CA 1
ATOM 1685 C C . GLY A 1 216 ? 23.981 -6.192 -12.489 1.00 67.31 216 GLY A C 1
ATOM 1686 O O . GLY A 1 216 ? 25.159 -6.125 -12.157 1.00 67.31 216 GLY A O 1
ATOM 1687 N N . ASN A 1 217 ? 23.375 -5.206 -13.156 1.00 72.06 217 ASN A N 1
ATOM 1688 C CA . ASN A 1 217 ? 24.074 -4.057 -13.758 1.00 72.06 217 ASN A CA 1
ATOM 1689 C C . ASN A 1 217 ? 23.759 -2.716 -13.064 1.00 72.06 217 ASN A C 1
ATOM 1691 O O . ASN A 1 217 ? 23.758 -1.668 -13.712 1.00 72.06 217 ASN A O 1
ATOM 1695 N N . GLY A 1 218 ? 23.434 -2.753 -11.766 1.00 81.00 218 GLY A N 1
ATOM 1696 C CA . GLY A 1 218 ? 22.982 -1.582 -11.000 1.00 81.00 218 GLY A CA 1
ATOM 1697 C C . GLY A 1 218 ? 21.593 -1.073 -11.423 1.00 81.00 218 GLY A C 1
ATOM 1698 O O . GLY A 1 218 ? 21.034 -1.579 -12.397 1.00 81.00 218 GLY A O 1
ATOM 1699 N N . PRO A 1 219 ? 21.005 -0.108 -10.695 1.00 87.25 219 PRO A N 1
ATOM 1700 C CA . PRO A 1 219 ? 19.684 0.441 -11.010 1.00 87.25 219 PRO A CA 1
ATOM 1701 C C . PRO A 1 219 ? 19.702 1.252 -12.311 1.00 87.25 219 PRO A C 1
ATOM 1703 O O . PRO A 1 219 ? 20.699 1.900 -12.641 1.00 87.25 219 PRO A O 1
ATOM 1706 N N . ALA A 1 220 ? 18.596 1.235 -13.054 1.00 88.56 220 ALA A N 1
ATOM 1707 C CA . ALA A 1 220 ? 18.416 2.125 -14.194 1.00 88.56 220 ALA A CA 1
ATOM 1708 C C . ALA A 1 220 ? 18.144 3.552 -13.708 1.00 88.56 220 ALA A C 1
ATOM 1710 O O . ALA A 1 220 ? 17.214 3.797 -12.944 1.00 88.56 220 ALA A O 1
ATOM 1711 N N . THR A 1 221 ? 18.925 4.517 -14.188 1.00 87.06 221 THR A N 1
ATOM 1712 C CA . THR A 1 221 ? 18.855 5.906 -13.698 1.00 87.06 221 THR A CA 1
ATOM 1713 C C . THR A 1 221 ? 18.068 6.835 -14.619 1.00 87.06 221 THR A C 1
ATOM 1715 O O . THR A 1 221 ? 17.717 7.945 -14.221 1.00 87.06 221 THR A O 1
ATOM 1718 N N . THR A 1 222 ? 17.760 6.397 -15.846 1.00 88.25 222 THR A N 1
ATOM 1719 C CA . THR A 1 222 ? 17.019 7.196 -16.834 1.00 88.25 222 THR A CA 1
ATOM 1720 C C . THR A 1 222 ? 15.680 6.550 -17.198 1.00 88.25 222 THR A C 1
ATOM 1722 O O . THR A 1 222 ? 15.607 5.323 -17.308 1.00 88.25 222 THR A O 1
ATOM 1725 N N . PRO A 1 223 ? 14.624 7.337 -17.482 1.00 86.00 223 PRO A N 1
ATOM 1726 C CA . PRO A 1 223 ? 13.325 6.796 -17.897 1.00 86.00 223 PRO A CA 1
ATOM 1727 C C . PRO A 1 223 ? 13.393 5.869 -19.121 1.00 86.00 223 PRO A C 1
ATOM 1729 O O . PRO A 1 223 ? 12.685 4.861 -19.186 1.00 86.00 223 PRO A O 1
ATOM 1732 N N . ALA A 1 224 ? 14.265 6.186 -20.085 1.00 86.62 224 ALA A N 1
ATOM 1733 C CA . ALA A 1 224 ? 14.470 5.372 -21.281 1.00 86.62 224 ALA A CA 1
ATOM 1734 C C . ALA A 1 224 ? 15.089 4.008 -20.941 1.00 86.62 224 ALA A C 1
ATOM 1736 O O . ALA A 1 224 ? 14.664 2.981 -21.471 1.00 86.62 224 ALA A O 1
ATOM 1737 N N . GLU A 1 225 ? 16.062 3.979 -20.029 1.00 90.25 225 GLU A N 1
ATOM 1738 C CA . GLU A 1 225 ? 16.671 2.734 -19.580 1.00 90.25 225 GLU A CA 1
ATOM 1739 C C . GLU A 1 225 ? 15.722 1.897 -18.721 1.00 90.25 225 GLU A C 1
ATOM 1741 O O . GLU A 1 225 ? 15.640 0.689 -18.941 1.00 90.25 225 GLU A O 1
ATOM 1746 N N . ILE A 1 226 ? 14.978 2.530 -17.807 1.00 89.56 226 ILE A N 1
ATOM 1747 C CA . ILE A 1 226 ? 13.947 1.870 -16.994 1.00 89.56 226 ILE A CA 1
ATOM 1748 C C . ILE A 1 226 ? 12.957 1.160 -17.921 1.00 89.56 226 ILE A C 1
ATOM 1750 O O . ILE A 1 226 ? 12.763 -0.051 -17.823 1.00 89.56 226 ILE A O 1
ATOM 1754 N N . SER A 1 227 ? 12.411 1.892 -18.896 1.00 85.12 227 SER A N 1
ATOM 1755 C CA . SER A 1 227 ? 11.453 1.346 -19.862 1.00 85.12 227 SER A CA 1
ATOM 1756 C C . SER A 1 227 ? 12.051 0.190 -20.667 1.00 85.12 227 SER A C 1
ATOM 1758 O O . SER A 1 227 ? 11.416 -0.850 -20.815 1.00 85.12 227 SER A O 1
ATOM 1760 N N . ARG A 1 228 ? 13.296 0.332 -21.143 1.00 87.19 228 ARG A N 1
ATOM 1761 C CA . ARG A 1 228 ? 13.997 -0.713 -21.904 1.00 87.19 228 ARG A CA 1
ATOM 1762 C C . ARG A 1 228 ? 14.214 -1.985 -21.081 1.00 87.19 228 ARG A C 1
ATOM 1764 O O . ARG A 1 228 ? 13.965 -3.076 -21.585 1.00 87.19 228 ARG A O 1
ATOM 1771 N N . ARG A 1 229 ? 14.701 -1.864 -19.840 1.00 88.94 229 ARG A N 1
ATOM 1772 C CA . ARG A 1 229 ? 15.003 -3.020 -18.979 1.00 88.94 229 ARG A CA 1
ATOM 1773 C C . ARG A 1 229 ? 13.730 -3.747 -18.551 1.00 88.94 229 ARG A C 1
ATOM 1775 O O . ARG A 1 229 ? 13.703 -4.972 -18.572 1.00 88.94 229 ARG A O 1
ATOM 1782 N N . LEU A 1 230 ? 12.669 -3.012 -18.225 1.00 85.12 230 LEU A N 1
ATOM 1783 C CA . LEU A 1 230 ? 11.397 -3.614 -17.826 1.00 85.12 230 LEU A CA 1
ATOM 1784 C C . LEU A 1 230 ? 10.665 -4.252 -19.010 1.00 85.12 230 LEU A C 1
ATOM 1786 O O . LEU A 1 230 ? 10.112 -5.336 -18.859 1.00 85.12 230 LEU A O 1
ATOM 1790 N N . ALA A 1 231 ? 10.739 -3.658 -20.206 1.00 81.12 231 ALA A N 1
ATOM 1791 C CA . ALA A 1 231 ? 10.216 -4.283 -21.423 1.00 81.12 231 ALA A CA 1
ATOM 1792 C C . ALA A 1 231 ? 10.910 -5.621 -21.747 1.00 81.12 231 ALA A C 1
ATOM 1794 O O . ALA A 1 231 ? 10.280 -6.527 -22.285 1.00 81.12 231 ALA A O 1
ATOM 1795 N N . ALA A 1 232 ? 12.189 -5.774 -21.384 1.00 83.31 232 ALA A N 1
ATOM 1796 C CA . ALA A 1 232 ? 12.922 -7.033 -21.525 1.00 83.31 232 ALA A CA 1
ATOM 1797 C C . ALA A 1 232 ? 12.569 -8.081 -20.446 1.00 83.31 232 ALA A C 1
ATOM 1799 O O . ALA A 1 232 ? 12.981 -9.235 -20.557 1.00 83.31 232 ALA A O 1
ATOM 1800 N N . ALA A 1 233 ? 11.812 -7.699 -19.413 1.00 83.50 233 ALA A N 1
ATOM 1801 C CA . ALA A 1 233 ? 11.420 -8.553 -18.296 1.00 83.50 233 ALA A CA 1
ATOM 1802 C C . ALA A 1 233 ? 9.902 -8.457 -18.033 1.00 83.50 233 ALA A C 1
ATOM 1804 O O . ALA A 1 233 ? 9.487 -7.983 -16.973 1.00 83.50 233 ALA A O 1
ATOM 1805 N N . PRO A 1 234 ? 9.044 -8.929 -18.957 1.00 79.38 234 PRO A N 1
ATOM 1806 C CA . PRO A 1 234 ? 7.590 -8.767 -18.854 1.00 79.38 234 PRO A CA 1
ATOM 1807 C C . PRO A 1 234 ? 6.994 -9.372 -17.575 1.00 79.38 234 PRO A C 1
ATOM 1809 O O . PRO A 1 234 ? 6.075 -8.802 -16.997 1.00 79.38 234 PRO A O 1
ATOM 1812 N N . PHE A 1 235 ? 7.569 -10.463 -17.061 1.00 81.44 235 PHE A N 1
ATOM 1813 C CA . PHE A 1 235 ? 7.145 -11.061 -15.790 1.00 81.44 235 PHE A CA 1
ATOM 1814 C C . PHE A 1 235 ? 7.397 -10.166 -14.568 1.00 81.44 235 PHE A C 1
ATOM 1816 O O . PHE A 1 235 ? 6.715 -10.316 -13.563 1.00 81.44 235 PHE A O 1
ATOM 1823 N N . ASN A 1 236 ? 8.369 -9.249 -14.622 1.00 84.50 236 ASN A N 1
ATOM 1824 C CA . ASN A 1 236 ? 8.586 -8.275 -13.549 1.00 84.50 236 ASN A CA 1
ATOM 1825 C C . ASN A 1 236 ? 7.460 -7.236 -13.538 1.00 84.50 236 ASN A C 1
ATOM 1827 O O . ASN A 1 236 ? 6.933 -6.914 -12.479 1.00 84.50 236 ASN A O 1
ATOM 1831 N N . ILE A 1 237 ? 7.064 -6.755 -14.720 1.00 84.81 237 ILE A N 1
ATOM 1832 C CA . ILE A 1 237 ? 5.941 -5.823 -14.868 1.00 84.81 237 ILE A CA 1
ATOM 1833 C C . ILE A 1 237 ? 4.632 -6.491 -14.433 1.00 84.81 237 ILE A C 1
ATOM 1835 O O . ILE A 1 237 ? 3.870 -5.871 -13.698 1.00 84.81 237 ILE A O 1
ATOM 1839 N N . ALA A 1 238 ? 4.397 -7.745 -14.837 1.00 88.44 238 ALA A N 1
ATOM 1840 C CA . ALA A 1 238 ? 3.203 -8.496 -14.452 1.00 88.44 238 ALA A CA 1
ATOM 1841 C C . ALA A 1 238 ? 3.039 -8.536 -12.925 1.00 88.44 238 ALA A C 1
ATOM 1843 O O . ALA A 1 238 ? 2.015 -8.095 -12.422 1.00 88.44 238 ALA A O 1
ATOM 1844 N N . THR A 1 239 ? 4.083 -8.907 -12.170 1.00 87.25 239 THR A N 1
ATOM 1845 C CA . THR A 1 239 ? 4.000 -8.902 -10.699 1.00 87.25 239 THR A CA 1
ATOM 1846 C C . THR A 1 239 ? 3.690 -7.516 -10.125 1.00 87.25 239 THR A C 1
ATOM 1848 O O . THR A 1 239 ? 2.875 -7.394 -9.222 1.00 87.25 239 THR A O 1
ATOM 1851 N N . VAL A 1 240 ? 4.281 -6.447 -10.663 1.00 90.94 240 VAL A N 1
ATOM 1852 C CA . VAL A 1 240 ? 3.970 -5.080 -10.208 1.00 90.94 240 VAL A CA 1
ATOM 1853 C C . VAL A 1 240 ? 2.498 -4.720 -10.454 1.00 90.94 240 VAL A C 1
ATOM 1855 O O . VAL A 1 240 ? 1.872 -4.078 -9.613 1.00 90.94 240 VAL A O 1
ATOM 1858 N N . ILE A 1 241 ? 1.932 -5.139 -11.589 1.00 93.31 241 ILE A N 1
ATOM 1859 C CA . ILE A 1 241 ? 0.513 -4.928 -11.907 1.00 93.31 241 ILE A CA 1
ATOM 1860 C C . ILE A 1 241 ? -0.383 -5.796 -11.021 1.00 93.31 241 ILE A C 1
ATOM 1862 O O . ILE A 1 241 ? -1.442 -5.324 -10.610 1.00 93.31 241 ILE A O 1
ATOM 1866 N N . HIS A 1 242 ? 0.034 -7.022 -10.706 1.00 94.38 242 HIS A N 1
ATOM 1867 C CA . HIS A 1 242 ? -0.680 -7.930 -9.812 1.00 94.38 242 HIS A CA 1
ATOM 1868 C C . HIS A 1 242 ? -0.955 -7.269 -8.460 1.00 94.38 242 HIS A C 1
ATOM 1870 O O . HIS A 1 242 ? -2.108 -7.065 -8.076 1.00 94.38 242 HIS A O 1
ATOM 1876 N N . GLU A 1 243 ? 0.110 -6.832 -7.786 1.00 95.25 243 GLU A N 1
ATOM 1877 C CA . GLU A 1 243 ? 0.013 -6.224 -6.458 1.00 95.25 243 GLU A CA 1
ATOM 1878 C C . GLU A 1 243 ? -0.766 -4.905 -6.490 1.00 95.25 243 GLU A C 1
ATOM 1880 O O . GLU A 1 243 ? -1.601 -4.630 -5.623 1.00 95.25 243 GLU A O 1
ATOM 1885 N N . ALA A 1 244 ? -0.557 -4.097 -7.532 1.00 96.25 244 ALA A N 1
ATOM 1886 C CA . ALA A 1 244 ? -1.296 -2.854 -7.699 1.00 96.25 244 ALA A CA 1
ATOM 1887 C C . ALA A 1 244 ? -2.792 -3.111 -7.960 1.00 96.25 244 ALA A C 1
ATOM 1889 O O . ALA A 1 244 ? -3.636 -2.345 -7.493 1.00 96.25 244 ALA A O 1
ATOM 1890 N N . THR A 1 245 ? -3.140 -4.205 -8.647 1.00 97.00 245 THR A N 1
ATOM 1891 C CA . THR A 1 245 ? -4.535 -4.607 -8.877 1.00 97.00 245 THR A CA 1
ATOM 1892 C C . THR A 1 245 ? -5.213 -4.986 -7.569 1.00 97.00 245 THR A C 1
ATOM 1894 O O . THR A 1 245 ? -6.337 -4.539 -7.341 1.00 97.00 245 THR A O 1
ATOM 1897 N N . HIS A 1 246 ? -4.541 -5.727 -6.678 1.00 97.19 246 HIS A N 1
ATOM 1898 C CA . HIS A 1 246 ? -5.075 -5.977 -5.337 1.00 97.19 246 HIS A CA 1
ATOM 1899 C C . HIS A 1 246 ? -5.389 -4.667 -4.617 1.00 97.19 246 HIS A C 1
ATOM 1901 O O . HIS A 1 246 ? -6.522 -4.469 -4.174 1.00 97.19 246 HIS A O 1
ATOM 1907 N N . GLN A 1 247 ? -4.425 -3.743 -4.563 1.00 98.00 247 GLN A N 1
ATOM 1908 C CA . GLN A 1 247 ? -4.625 -2.459 -3.896 1.00 98.00 247 GLN A CA 1
ATOM 1909 C C . GLN A 1 247 ? -5.823 -1.696 -4.479 1.00 98.00 247 GLN A C 1
ATOM 1911 O O . GLN A 1 247 ? -6.673 -1.222 -3.727 1.00 98.00 247 GLN A O 1
ATOM 1916 N N . ILE A 1 248 ? -5.945 -1.608 -5.804 1.00 97.75 248 ILE A N 1
ATOM 1917 C CA . ILE A 1 248 ? -7.068 -0.914 -6.449 1.00 97.75 248 ILE A CA 1
ATOM 1918 C C . ILE A 1 248 ? -8.399 -1.622 -6.148 1.00 97.75 248 ILE A C 1
ATOM 1920 O O . ILE A 1 248 ? -9.384 -0.962 -5.808 1.00 97.75 248 ILE A O 1
ATOM 1924 N N . ALA A 1 249 ? -8.454 -2.953 -6.217 1.00 96.94 249 ALA A N 1
ATOM 1925 C CA . ALA A 1 249 ? -9.676 -3.719 -5.972 1.00 96.94 249 ALA A CA 1
ATOM 1926 C C . ALA A 1 249 ? -10.187 -3.565 -4.525 1.00 96.94 249 ALA A C 1
ATOM 1928 O O . ALA A 1 249 ? -11.381 -3.336 -4.310 1.00 96.94 249 ALA A O 1
ATOM 1929 N N . PHE A 1 250 ? -9.285 -3.587 -3.538 1.00 96.94 250 PHE A N 1
ATOM 1930 C CA . PHE A 1 250 ? -9.615 -3.371 -2.122 1.00 96.94 250 PHE A CA 1
ATOM 1931 C C . PHE A 1 250 ? -9.976 -1.918 -1.772 1.00 96.94 250 PHE A C 1
ATOM 1933 O O . PHE A 1 250 ? -10.569 -1.674 -0.721 1.00 96.94 250 PHE A O 1
ATOM 1940 N N . ASN A 1 251 ? -9.657 -0.953 -2.642 1.00 97.38 251 ASN A N 1
ATOM 1941 C CA . ASN A 1 251 ? -9.981 0.466 -2.452 1.00 97.38 251 ASN A CA 1
ATOM 1942 C C . ASN A 1 251 ? -11.089 0.984 -3.381 1.00 97.38 251 ASN A C 1
ATOM 1944 O O . ASN A 1 251 ? -11.449 2.154 -3.300 1.00 97.38 251 ASN A O 1
ATOM 1948 N N . SER A 1 252 ? -11.661 0.127 -4.229 1.00 94.88 252 SER A N 1
ATOM 1949 C CA . SER A 1 252 ? -12.748 0.481 -5.158 1.00 94.88 252 SER A CA 1
ATOM 1950 C C . SER A 1 252 ? -14.105 -0.106 -4.766 1.00 94.88 252 SER A C 1
ATOM 1952 O O . SER A 1 252 ? -15.104 0.111 -5.450 1.00 94.88 252 SER A O 1
ATOM 1954 N N . GLY A 1 253 ? -14.170 -0.837 -3.650 1.00 90.38 253 GLY A N 1
ATOM 1955 C CA . GLY A 1 253 ? -15.386 -1.520 -3.203 1.00 90.38 253 GLY A CA 1
ATOM 1956 C C . GLY A 1 253 ? -15.680 -2.828 -3.938 1.00 90.38 253 GLY A C 1
ATOM 1957 O O . GLY A 1 253 ? -16.749 -3.389 -3.736 1.00 90.38 253 GLY A O 1
ATOM 1958 N N . ILE A 1 254 ? -14.748 -3.320 -4.760 1.00 92.44 254 ILE A N 1
ATOM 1959 C CA . ILE A 1 254 ? -14.838 -4.652 -5.373 1.00 92.44 254 ILE A CA 1
ATOM 1960 C C . ILE A 1 254 ? -14.466 -5.742 -4.363 1.00 92.44 254 ILE A C 1
ATOM 1962 O O . ILE A 1 254 ? -15.083 -6.807 -4.334 1.00 92.44 254 ILE A O 1
ATOM 1966 N N . HIS A 1 255 ? -13.471 -5.470 -3.521 1.00 94.19 255 HIS A N 1
ATOM 1967 C CA . HIS A 1 255 ? -13.108 -6.306 -2.381 1.00 94.19 255 HIS A CA 1
ATOM 1968 C C . HIS A 1 255 ? -13.178 -5.499 -1.089 1.00 94.19 255 HIS A C 1
ATOM 1970 O O . HIS A 1 255 ? -12.980 -4.282 -1.091 1.00 94.19 255 HIS A O 1
ATOM 1976 N N . THR A 1 256 ? -13.405 -6.194 0.024 1.00 92.00 256 THR A N 1
ATOM 1977 C CA . THR A 1 256 ? -13.441 -5.588 1.362 1.00 92.00 256 THR A CA 1
ATOM 1978 C C . THR A 1 256 ? -12.286 -6.126 2.192 1.00 92.00 256 THR A C 1
ATOM 1980 O O . THR A 1 256 ? -12.165 -7.332 2.386 1.00 92.00 256 THR A O 1
ATOM 1983 N N . ARG A 1 257 ? -11.409 -5.249 2.685 1.00 93.56 257 ARG A N 1
ATOM 1984 C CA . ARG A 1 257 ? -10.255 -5.653 3.507 1.00 93.56 257 ARG A CA 1
ATOM 1985 C C . ARG A 1 257 ? -10.727 -6.359 4.784 1.00 93.56 257 ARG A C 1
ATOM 1987 O O . ARG A 1 257 ? -11.712 -5.935 5.379 1.00 93.56 257 ARG A O 1
ATOM 1994 N N . LEU A 1 258 ? -10.033 -7.432 5.173 1.00 89.69 258 LEU A N 1
ATOM 1995 C CA . LEU A 1 258 ? -10.367 -8.328 6.299 1.00 89.69 258 LEU A CA 1
ATOM 1996 C C . LEU A 1 258 ? -11.718 -9.071 6.208 1.00 89.69 258 LEU A C 1
ATOM 1998 O O . L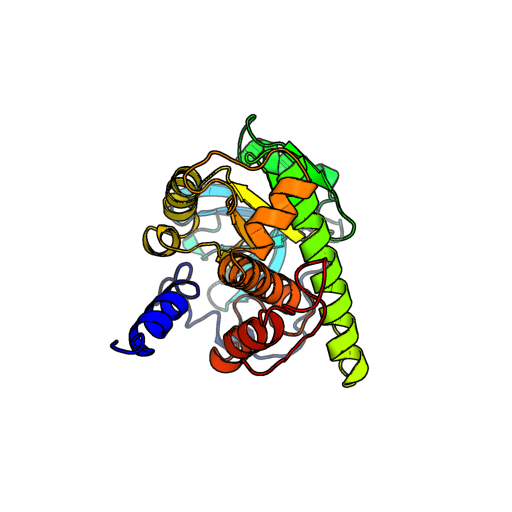EU A 1 258 ? -12.068 -9.792 7.138 1.00 89.69 258 LEU A O 1
ATOM 2002 N N . ALA A 1 259 ? -12.460 -8.951 5.102 1.00 88.94 259 ALA A N 1
ATOM 2003 C CA . ALA A 1 259 ? -13.629 -9.791 4.848 1.00 88.94 259 ALA A CA 1
ATOM 2004 C C . ALA A 1 259 ? -13.229 -11.131 4.206 1.00 88.94 259 ALA A C 1
ATOM 2006 O O . ALA A 1 259 ? -12.156 -11.257 3.605 1.00 88.94 259 ALA A O 1
ATOM 2007 N N . ASP A 1 260 ? -14.133 -12.110 4.258 1.00 88.50 260 ASP A N 1
ATOM 2008 C CA . ASP A 1 260 ? -13.970 -13.422 3.621 1.00 88.50 260 ASP A CA 1
ATOM 2009 C C . ASP A 1 260 ? -14.189 -13.333 2.093 1.00 88.50 260 ASP A C 1
ATOM 2011 O O . ASP A 1 260 ? -15.139 -13.877 1.526 1.00 88.50 260 ASP A O 1
ATOM 2015 N N . ASN A 1 261 ? -13.301 -12.614 1.402 1.00 90.31 261 ASN A N 1
ATOM 2016 C CA . ASN A 1 261 ? -13.279 -12.565 -0.060 1.00 90.31 261 ASN A CA 1
ATOM 2017 C C . ASN A 1 261 ? -12.823 -13.938 -0.591 1.00 90.31 261 ASN A C 1
ATOM 2019 O O . ASN A 1 261 ? -11.768 -14.424 -0.172 1.00 90.31 261 ASN A O 1
ATOM 2023 N N . PRO A 1 262 ? -13.554 -14.582 -1.521 1.00 92.94 262 PRO A N 1
ATOM 2024 C CA . PRO A 1 262 ? -13.120 -15.863 -2.061 1.00 92.94 262 PRO A CA 1
ATOM 2025 C C . PRO A 1 262 ? -11.771 -15.732 -2.775 1.00 92.94 262 PRO A C 1
ATOM 2027 O O . PRO A 1 262 ? -11.639 -14.956 -3.721 1.00 92.94 262 PRO A O 1
ATOM 2030 N N . LEU A 1 263 ? -10.794 -16.545 -2.365 1.00 89.62 263 LEU A N 1
ATOM 2031 C CA . LEU A 1 263 ? -9.415 -16.490 -2.869 1.00 89.62 263 LEU A CA 1
ATOM 2032 C C . LEU A 1 263 ? -9.329 -16.558 -4.401 1.00 89.62 263 LEU A C 1
ATOM 2034 O O . LEU A 1 263 ? -8.559 -15.843 -5.031 1.00 89.62 263 LEU A O 1
ATOM 2038 N N . TRP A 1 264 ? -10.146 -17.413 -5.021 1.00 93.94 264 TRP A N 1
ATOM 2039 C CA . TRP A 1 264 ? -10.149 -17.558 -6.477 1.00 93.94 264 TRP A CA 1
ATOM 2040 C C . TRP A 1 264 ? -10.573 -16.268 -7.196 1.00 93.94 264 TRP A C 1
ATOM 2042 O O . TRP A 1 264 ? -10.143 -16.045 -8.323 1.00 93.94 264 TRP A O 1
ATOM 2052 N N . VAL A 1 265 ? -11.391 -15.422 -6.559 1.00 93.31 265 VAL A N 1
ATOM 2053 C CA . VAL A 1 265 ? -11.807 -14.127 -7.110 1.00 93.31 265 VAL A CA 1
ATOM 2054 C C . VAL A 1 265 ? -10.690 -13.106 -6.939 1.00 93.31 265 VAL A C 1
ATOM 2056 O O . VAL A 1 265 ? -10.370 -12.417 -7.903 1.00 93.31 265 VAL A O 1
ATOM 2059 N N . THR A 1 266 ? -10.089 -13.015 -5.748 1.00 93.06 266 THR A N 1
ATOM 2060 C CA . THR A 1 266 ? -9.044 -12.017 -5.463 1.00 93.06 266 THR A CA 1
ATOM 2061 C C . THR A 1 266 ? -7.803 -12.250 -6.323 1.00 93.06 266 THR A C 1
ATOM 2063 O O . THR A 1 266 ? -7.357 -11.336 -7.015 1.00 93.06 266 THR A O 1
ATOM 2066 N N . GLU A 1 267 ? -7.311 -13.490 -6.366 1.00 92.44 267 GLU A N 1
ATOM 2067 C CA . GLU A 1 267 ? -6.152 -13.874 -7.181 1.00 92.44 267 GLU A CA 1
ATOM 2068 C C . GLU A 1 267 ? -6.502 -13.905 -8.666 1.00 92.44 267 GLU A C 1
ATOM 2070 O O . GLU A 1 267 ? -5.742 -13.439 -9.510 1.00 92.44 267 GLU A O 1
ATOM 2075 N N . GLY A 1 268 ? -7.682 -14.436 -9.007 1.00 93.62 268 GLY A N 1
ATOM 2076 C CA . GLY A 1 268 ? -8.155 -14.509 -10.387 1.00 93.62 268 GLY A CA 1
ATOM 2077 C C . GLY A 1 268 ? -8.256 -13.135 -11.037 1.00 93.62 268 GLY A C 1
ATOM 2078 O O . GLY A 1 268 ? -7.887 -12.975 -12.199 1.00 93.62 268 GLY A O 1
ATOM 2079 N N . MET A 1 269 ? -8.706 -12.130 -10.284 1.00 93.38 269 MET A N 1
ATOM 2080 C CA . MET A 1 269 ? -8.771 -10.753 -10.754 1.00 93.38 269 MET A CA 1
ATOM 2081 C C . MET A 1 269 ? -7.381 -10.159 -10.964 1.00 93.38 269 MET A C 1
ATOM 2083 O O . MET A 1 269 ? -7.132 -9.586 -12.022 1.00 93.38 269 MET A O 1
ATOM 2087 N N . ALA A 1 270 ? -6.468 -10.318 -10.007 1.00 92.56 270 ALA A N 1
ATOM 2088 C CA . ALA A 1 270 ? -5.104 -9.826 -10.161 1.00 92.56 270 ALA A CA 1
ATOM 2089 C C . ALA A 1 270 ? -4.401 -10.473 -11.369 1.00 92.56 270 ALA A C 1
ATOM 2091 O O . ALA A 1 270 ? -3.870 -9.758 -12.220 1.00 92.56 270 ALA A O 1
ATOM 2092 N N . MET A 1 271 ? -4.540 -11.792 -11.544 1.00 91.81 271 MET A N 1
ATOM 2093 C CA . MET A 1 271 ? -4.055 -12.517 -12.729 1.00 91.81 271 MET A CA 1
ATOM 2094 C C . MET A 1 271 ? -4.693 -12.035 -14.044 1.00 91.81 271 MET A C 1
ATOM 2096 O O . MET A 1 271 ? -4.055 -12.014 -15.097 1.00 91.81 271 MET A O 1
ATOM 2100 N N . PHE A 1 272 ? -5.964 -11.641 -14.012 1.00 90.50 272 PHE A N 1
ATOM 2101 C CA . PHE A 1 272 ? -6.669 -11.147 -15.192 1.00 90.50 272 PHE A CA 1
ATOM 2102 C C . PHE A 1 272 ? -6.172 -9.761 -15.647 1.00 90.50 272 PHE A C 1
ATOM 2104 O O . PHE A 1 272 ? -6.119 -9.481 -16.848 1.00 90.50 272 PHE A O 1
ATOM 2111 N N . PHE A 1 273 ? -5.785 -8.888 -14.712 1.00 90.19 273 PHE A N 1
ATOM 2112 C CA . PHE A 1 273 ? -5.247 -7.559 -15.026 1.00 90.19 273 PHE A CA 1
ATOM 2113 C C . PHE A 1 273 ? -3.731 -7.554 -15.265 1.00 90.19 273 PHE A C 1
ATOM 2115 O O . PHE A 1 273 ? -3.255 -6.714 -16.033 1.00 90.19 273 PHE A O 1
ATOM 2122 N N . GLU A 1 274 ? -2.974 -8.481 -14.666 1.00 86.88 274 GLU A N 1
ATOM 2123 C CA . GLU A 1 274 ? -1.508 -8.525 -14.784 1.00 86.88 274 GLU A CA 1
ATOM 2124 C C . GLU A 1 274 ? -0.997 -8.916 -16.170 1.00 86.88 274 GLU A C 1
ATOM 2126 O O . GLU A 1 274 ? 0.196 -8.749 -16.437 1.00 86.88 274 GLU A O 1
ATOM 2131 N N . THR A 1 275 ? -1.864 -9.446 -17.045 1.00 74.00 275 THR A N 1
ATOM 2132 C CA . THR A 1 275 ? -1.434 -9.935 -18.354 1.00 74.00 275 THR A CA 1
ATOM 2133 C C . THR A 1 275 ? -0.783 -8.796 -19.147 1.00 74.00 275 THR A C 1
ATOM 2135 O O . THR A 1 275 ? -1.446 -7.805 -19.468 1.00 74.00 275 THR A O 1
ATOM 2138 N N . PRO A 1 276 ? 0.520 -8.895 -19.461 1.00 57.97 276 PRO A N 1
ATOM 2139 C CA . PRO A 1 276 ? 1.238 -7.808 -20.100 1.00 57.97 276 PRO A CA 1
ATOM 2140 C C . PRO A 1 276 ? 0.769 -7.635 -21.546 1.00 57.97 276 PRO A C 1
ATOM 2142 O O . PRO A 1 276 ? 0.688 -8.596 -22.309 1.00 57.97 276 PRO A O 1
ATOM 2145 N N . ASP A 1 277 ? 0.537 -6.390 -21.962 1.00 56.56 277 ASP A N 1
ATOM 2146 C CA . ASP A 1 277 ? 0.400 -6.079 -23.385 1.00 56.56 277 ASP A CA 1
ATOM 2147 C C . ASP A 1 277 ? 1.790 -5.887 -23.996 1.00 56.56 277 ASP A C 1
ATOM 2149 O O . ASP A 1 277 ? 2.347 -4.779 -24.004 1.00 56.56 277 ASP A O 1
ATOM 2153 N N . LEU A 1 278 ? 2.332 -6.986 -24.522 1.00 47.94 278 LEU A N 1
ATOM 2154 C CA . LEU A 1 278 ? 3.648 -7.052 -25.160 1.00 47.94 278 LEU A CA 1
ATOM 2155 C C . LEU A 1 278 ? 3.745 -6.226 -26.458 1.00 47.94 278 LEU A C 1
ATOM 2157 O O . LEU A 1 278 ? 4.841 -6.066 -26.993 1.00 47.94 278 LEU A O 1
ATOM 2161 N N . THR A 1 279 ? 2.635 -5.680 -26.970 1.00 43.12 279 THR A N 1
ATOM 2162 C CA . THR A 1 279 ? 2.620 -4.861 -28.196 1.00 43.12 279 THR A CA 1
ATOM 2163 C C . THR A 1 279 ? 2.691 -3.356 -27.926 1.00 43.12 279 THR A C 1
ATOM 2165 O O . THR A 1 279 ? 2.959 -2.563 -28.834 1.00 43.12 279 THR A O 1
ATOM 2168 N N . SER A 1 280 ? 2.508 -2.927 -26.673 1.00 47.53 280 SER A N 1
ATOM 2169 C CA . SER A 1 280 ? 2.516 -1.509 -26.318 1.00 47.53 280 SER A CA 1
ATOM 2170 C C . SER A 1 280 ? 3.918 -1.006 -25.940 1.00 47.53 280 SER A C 1
ATOM 2172 O O . SER A 1 280 ? 4.596 -1.565 -25.082 1.00 47.53 280 SER A O 1
ATOM 2174 N N . ARG A 1 281 ? 4.342 0.142 -26.497 1.00 44.31 281 ARG A N 1
ATOM 2175 C CA . ARG A 1 281 ? 5.599 0.831 -26.104 1.00 44.31 281 ARG A CA 1
ATOM 2176 C C . ARG A 1 281 ? 5.644 1.254 -24.621 1.00 44.31 281 ARG A C 1
ATOM 2178 O O . ARG A 1 281 ? 6.694 1.671 -24.149 1.00 44.31 281 ARG A O 1
ATOM 2185 N N . ALA A 1 282 ? 4.515 1.174 -23.911 1.00 52.09 282 ALA A N 1
ATOM 2186 C CA . ALA A 1 282 ? 4.361 1.512 -22.495 1.00 52.09 282 ALA A CA 1
ATOM 2187 C C . ALA A 1 282 ? 4.301 0.278 -21.565 1.00 52.09 282 ALA A C 1
ATOM 2189 O O . ALA A 1 282 ? 4.158 0.452 -20.356 1.00 52.09 282 ALA A O 1
ATOM 2190 N N . GLY A 1 283 ? 4.397 -0.943 -22.110 1.00 48.44 283 GLY A N 1
ATOM 2191 C CA . GLY A 1 283 ? 4.449 -2.204 -21.358 1.00 48.44 283 GLY A CA 1
ATOM 2192 C C . GLY A 1 283 ? 3.110 -2.745 -20.837 1.00 48.44 283 GLY A C 1
ATOM 2193 O O . GLY A 1 283 ? 3.089 -3.861 -20.330 1.00 48.44 283 GLY A O 1
ATOM 2194 N N . TRP A 1 284 ? 2.005 -1.996 -20.959 1.00 46.78 284 TRP A N 1
ATOM 2195 C CA . TRP A 1 284 ? 0.653 -2.440 -20.591 1.00 46.78 284 TRP A CA 1
ATOM 2196 C C . TRP A 1 284 ? -0.432 -1.528 -21.203 1.00 46.78 284 TRP A C 1
ATOM 2198 O O . TRP A 1 284 ? -0.416 -0.312 -20.982 1.00 46.78 284 TRP A O 1
ATOM 2208 N N . ARG A 1 285 ? -1.365 -2.093 -21.984 1.00 46.47 285 ARG A N 1
ATOM 2209 C CA . ARG A 1 285 ? -2.565 -1.407 -22.521 1.00 46.47 285 ARG A CA 1
ATOM 2210 C C . ARG A 1 285 ? -3.817 -2.293 -22.590 1.00 46.47 285 ARG A C 1
ATOM 2212 O O . ARG A 1 285 ? -4.907 -1.731 -22.676 1.00 46.47 285 ARG A O 1
ATOM 2219 N N . THR A 1 286 ? -3.706 -3.621 -22.537 1.00 47.81 286 THR A N 1
ATOM 2220 C CA . THR A 1 286 ? -4.852 -4.542 -22.608 1.00 47.81 286 THR A CA 1
ATOM 2221 C C . THR A 1 286 ? -5.025 -5.344 -21.329 1.00 47.81 286 THR A C 1
ATOM 2223 O O . THR A 1 286 ? -4.074 -5.915 -20.810 1.00 47.81 286 THR A O 1
ATOM 2226 N N . VAL A 1 287 ? -6.270 -5.410 -20.868 1.00 54.28 287 VAL A N 1
ATOM 2227 C CA . VAL A 1 287 ? -6.725 -6.227 -19.742 1.00 54.28 287 VAL A CA 1
ATOM 2228 C C . VAL A 1 287 ? -7.248 -7.559 -20.290 1.00 54.28 287 VAL A C 1
ATOM 2230 O O . VAL A 1 287 ? -7.992 -7.547 -21.273 1.00 54.28 287 VAL A O 1
ATOM 2233 N N . GLY A 1 288 ? -6.906 -8.687 -19.661 1.00 43.28 288 GLY A N 1
ATOM 2234 C CA . GLY A 1 288 ? -7.535 -9.975 -19.964 1.00 43.28 288 GLY A CA 1
ATOM 2235 C C . GLY A 1 288 ? -7.125 -10.643 -21.276 1.00 43.28 288 GLY A C 1
ATOM 2236 O O . GLY A 1 288 ? -7.926 -11.383 -21.850 1.00 43.28 288 GLY A O 1
ATOM 2237 N N . ALA A 1 289 ? -5.918 -10.383 -21.783 1.00 44.34 289 ALA A N 1
ATOM 2238 C CA . ALA A 1 289 ? -5.383 -11.173 -22.891 1.00 44.34 289 ALA A CA 1
ATOM 2239 C C . ALA A 1 289 ? -5.108 -12.619 -22.426 1.00 44.34 289 ALA A C 1
ATOM 2241 O O . ALA A 1 289 ? -4.773 -12.860 -21.270 1.00 44.34 289 ALA A O 1
ATOM 2242 N N . VAL A 1 290 ? -5.276 -13.600 -23.310 1.00 37.84 290 VAL A N 1
ATOM 2243 C CA . VAL A 1 290 ? -4.877 -14.988 -23.025 1.00 37.84 290 VAL A CA 1
ATOM 2244 C C . VAL A 1 290 ? -3.381 -15.112 -23.326 1.00 37.84 290 VAL A C 1
ATOM 2246 O O . VAL A 1 290 ? -2.952 -14.654 -24.386 1.00 37.84 290 VAL A O 1
ATOM 2249 N N . ASN A 1 291 ? -2.609 -15.684 -22.391 1.00 40.09 291 ASN A N 1
ATOM 2250 C CA . ASN A 1 291 ? -1.176 -15.980 -22.564 1.00 40.09 291 ASN A CA 1
ATOM 2251 C C . ASN A 1 291 ? -0.906 -16.931 -23.736 1.00 40.09 291 ASN A C 1
ATOM 2253 O O . ASN A 1 291 ? -1.674 -17.910 -23.885 1.00 40.09 291 ASN A O 1
#

Radius of gyration: 19.44 Å; chains: 1; bounding box: 48×46×55 Å

Foldseek 3Di:
DDPDDPVVVVVLVVLQPPQPDDPPPLPQVQVPVPDPCPDWFFFWKWWWWQAPVRDIDTATFTWRDATPQRWTWTQGLLRFTDTGGPVGTPDMDTDPDTRAHDDLVRNLVVVCVVPHDLWDWDDDDQATETENLDDLVSVLLRVLLVLLLVCVQVVVVVVVDHFARFRYRQYEYEYNDLVRQCVVCCVPRRNSSSPDQWHQDLRSLYIYHYQPCCPPPGGDPHNVSSLVSCLVPLVSQLSSQLRSQLSSCCRRPVDPRSHPDPPCVSNVRSNQQSPWPNPDSSGHDDGRDDD

Sequence (291 aa):
MVPPNPRRNFRFWLLVLLLAGSPELGGALRNGLCRGDDAKGTRLEQVRFRDGKGVSRQVSGRVLTEAADGGILVEGQDGRLWTVEPAQLDGRTAGDQSFSPLTPEALSQQLLQELGADFEIVFARHYVVATNAGKPYGQWCASLFERLQGAFQNYWRQRGMEPREPEFPLVAIVLKNEREFARFATRDAGPDAAGAKGYFSIETNRMVLYDLTASGNGPATTPAEISRRLAAAPFNIATVIHEATHQIAFNSGIHTRLADNPLWVTEGMAMFFETPDLTSRAGWRTVGAVN

pLDDT: mean 82.71, std 21.99, range [26.08, 98.75]